Protein AF-M6Y053-F1 (afdb_monomer)

Mean predicted aligned error: 4.13 Å

Secondary structure (DSSP, 8-state):
---PPPP-HHHHHHHHHHPPP-TT-HHHHHHHHHHHHHHT----SHHHHHHHHHHHHTTSSS---B---TTS-HHHHHHHHHHT---HHHHHHHHHHBTT-HHHHHHHHHHH-TTT-PPP-HHHHHHHHSS-GGG-GGGG-HHHHHHHHHHHHHHHTSGGGHHHHHHHHHTTS-SS---HHHHHHHHHHGGG-

Foldseek 3Di:
DDDWDDDDLVNLVVLLLVFDFDPPPVCLVLLVVLLVVLVPDPDQAQVSLVVNLVSLCVPPPDDKDADDDNPDDRVVVLVCLVVLPLDLVNLCVLCVRTNVASLSSLSSSCSSPVLRGAHQDQLLVCLGRVDRLVPDPCSRDSVVRSVVSVVLNVVLPDPSLVVLQVSCVVSVSHPDDGGSRHSSNSSSNRSVD

Structure (mmCIF, N/CA/C/O backbone):
data_AF-M6Y053-F1
#
_entry.id   AF-M6Y053-F1
#
loop_
_atom_site.group_PDB
_atom_site.id
_atom_site.type_symbol
_atom_site.label_atom_id
_atom_site.label_alt_id
_atom_site.label_comp_id
_atom_site.label_asym_id
_atom_site.label_entity_id
_atom_site.label_seq_id
_atom_site.pdbx_PDB_ins_code
_atom_site.Cartn_x
_atom_site.Cartn_y
_atom_site.Cartn_z
_atom_site.occupancy
_atom_site.B_iso_or_equiv
_atom_site.auth_seq_id
_atom_site.auth_comp_id
_atom_site.auth_asym_id
_atom_site.auth_atom_id
_atom_site.pdbx_PDB_model_num
ATOM 1 N N . MET A 1 1 ? 8.703 17.885 4.066 1.00 70.88 1 MET A N 1
ATOM 2 C CA . MET A 1 1 ? 8.151 16.832 4.939 1.00 70.88 1 MET A CA 1
ATOM 3 C C . MET A 1 1 ? 6.998 17.437 5.722 1.00 70.88 1 MET A C 1
ATOM 5 O O . MET A 1 1 ? 7.172 18.522 6.267 1.00 70.88 1 MET A O 1
ATOM 9 N N . GLU A 1 2 ? 5.818 16.823 5.677 1.00 82.19 2 GLU A N 1
ATOM 10 C CA . GLU A 1 2 ? 4.647 17.270 6.451 1.00 82.19 2 GLU A CA 1
ATOM 11 C C . GLU A 1 2 ? 4.819 16.930 7.942 1.00 82.19 2 GLU A C 1
ATOM 13 O O . GLU A 1 2 ? 5.624 16.072 8.302 1.00 82.19 2 GLU A O 1
ATOM 18 N N . ASN A 1 3 ? 4.069 17.609 8.814 1.00 79.62 3 ASN A N 1
ATOM 19 C CA . ASN A 1 3 ? 4.091 17.328 10.249 1.00 79.62 3 ASN A CA 1
ATOM 20 C C . ASN A 1 3 ? 3.061 16.239 10.577 1.00 79.62 3 ASN A C 1
ATOM 22 O O . ASN A 1 3 ? 1.855 16.486 10.512 1.00 79.62 3 ASN A O 1
ATOM 26 N N . PHE A 1 4 ? 3.531 15.030 10.875 1.00 79.06 4 PHE A N 1
ATOM 27 C CA . PHE A 1 4 ? 2.668 13.894 11.180 1.00 79.06 4 PHE A CA 1
ATOM 28 C C . PHE A 1 4 ? 2.058 14.050 12.571 1.00 79.06 4 PHE A C 1
ATOM 30 O O . PHE A 1 4 ? 2.760 14.345 13.539 1.00 79.06 4 PHE A O 1
ATOM 37 N N . LYS A 1 5 ? 0.745 13.817 12.688 1.00 75.69 5 LYS A N 1
ATOM 38 C CA . LYS A 1 5 ? 0.121 13.632 14.004 1.00 75.69 5 LYS A CA 1
ATOM 39 C C . LYS A 1 5 ? 0.848 12.495 14.727 1.00 75.69 5 LYS A C 1
ATOM 41 O O . LYS A 1 5 ? 1.239 11.509 14.110 1.00 75.69 5 LYS A O 1
ATOM 46 N N . GLN A 1 6 ? 1.047 12.636 16.032 1.00 74.31 6 GLN A N 1
ATOM 47 C CA . GLN A 1 6 ? 1.659 11.572 16.814 1.00 74.31 6 GLN A CA 1
ATOM 48 C C . GLN A 1 6 ? 0.672 10.406 16.914 1.00 74.31 6 GLN A C 1
ATOM 50 O O . GLN A 1 6 ? -0.441 10.578 17.412 1.00 74.31 6 GLN A O 1
ATOM 55 N N . PHE A 1 7 ? 1.073 9.233 16.424 1.00 81.19 7 PHE A N 1
ATOM 56 C CA . PHE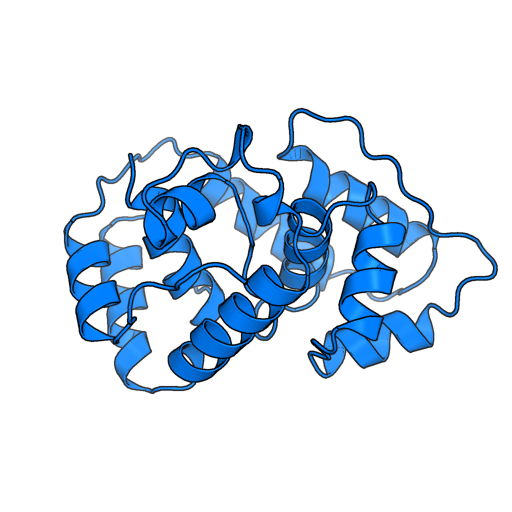 A 1 7 ? 0.252 8.030 16.490 1.00 81.19 7 PHE A CA 1
ATOM 57 C C . PHE A 1 7 ? 0.709 7.135 17.631 1.00 81.19 7 PHE A C 1
ATOM 59 O O . PHE A 1 7 ? 1.883 6.785 17.736 1.00 81.19 7 PHE A O 1
ATOM 66 N N . SER A 1 8 ? -0.242 6.746 18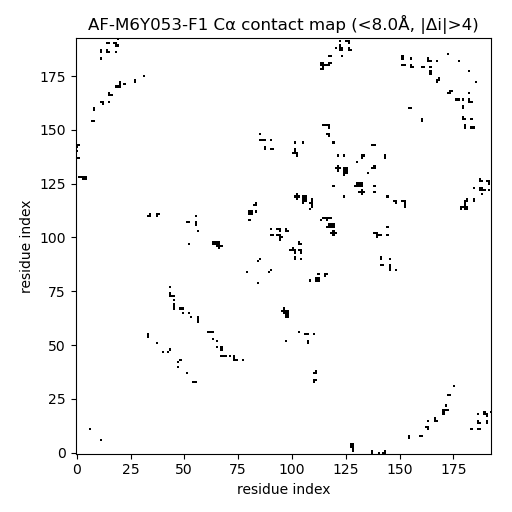.468 1.00 89.38 8 SER A N 1
ATOM 67 C CA . SER A 1 8 ? -0.082 5.690 19.458 1.00 89.38 8 SER A CA 1
ATOM 68 C C . SER A 1 8 ? -1.087 4.579 19.170 1.00 89.38 8 SER A C 1
ATOM 70 O O . SER A 1 8 ? -2.026 4.768 18.393 1.00 89.38 8 SER A O 1
ATOM 72 N N . ILE A 1 9 ? -0.920 3.415 19.789 1.00 91.25 9 ILE A N 1
ATOM 73 C CA . ILE A 1 9 ? -1.885 2.322 19.619 1.00 91.25 9 ILE A CA 1
ATOM 74 C C . ILE A 1 9 ? -3.260 2.756 20.143 1.00 91.25 9 ILE A C 1
ATOM 76 O O . ILE A 1 9 ? -4.270 2.506 19.494 1.00 91.25 9 ILE A O 1
ATOM 80 N N . GLU A 1 10 ? -3.307 3.524 21.233 1.00 92.75 10 GLU A N 1
ATOM 81 C CA . GLU A 1 10 ? -4.540 4.090 21.791 1.00 92.75 10 GLU A CA 1
ATOM 82 C C . GLU A 1 10 ? -5.257 5.009 20.795 1.00 92.75 10 GLU A C 1
ATOM 84 O O . GLU A 1 10 ? -6.486 4.979 20.711 1.00 92.75 10 GLU A O 1
ATOM 89 N N . TYR A 1 11 ? -4.510 5.789 20.002 1.00 92.31 11 TYR A N 1
ATOM 90 C CA . TYR A 1 11 ? -5.088 6.588 18.918 1.00 92.31 11 TYR A CA 1
ATOM 91 C C . TYR A 1 11 ? -5.814 5.699 17.903 1.00 92.31 11 TYR A C 1
ATOM 93 O O . TYR A 1 11 ? -6.970 5.965 17.566 1.00 92.31 11 TYR A O 1
ATOM 101 N N . PHE A 1 12 ? -5.166 4.626 17.440 1.00 94.88 12 PHE A N 1
ATOM 102 C CA . PHE A 1 12 ? -5.765 3.709 16.470 1.00 94.88 12 PHE A CA 1
ATOM 103 C C . PHE A 1 12 ? -6.957 2.952 17.049 1.00 94.88 12 PHE A C 1
ATOM 105 O O . PHE A 1 12 ? -7.975 2.836 16.376 1.00 94.88 12 PHE A O 1
ATOM 112 N N . VAL A 1 13 ? -6.881 2.499 18.301 1.00 94.88 13 VAL A N 1
ATOM 113 C CA . VAL A 1 13 ? -7.999 1.837 18.992 1.00 94.88 13 VAL A CA 1
ATOM 114 C C . VAL A 1 13 ? -9.196 2.774 19.115 1.00 94.88 13 VAL A C 1
ATOM 116 O O . VAL A 1 13 ? -10.317 2.407 18.760 1.00 94.88 13 VAL A O 1
ATOM 119 N N . SER A 1 14 ? -8.964 4.014 19.551 1.00 93.88 14 SER A N 1
ATOM 120 C CA . SER A 1 14 ? -10.013 5.031 19.645 1.00 93.88 14 SER A CA 1
ATOM 121 C C . SER A 1 14 ? -10.659 5.300 18.284 1.00 93.88 14 SER A C 1
ATOM 123 O O . SER A 1 14 ? -11.886 5.312 18.171 1.00 93.88 14 SER A O 1
ATOM 125 N N . LYS A 1 15 ? -9.858 5.461 17.224 1.00 93.38 15 LYS A N 1
ATOM 126 C CA . LYS A 1 15 ? -10.371 5.637 15.859 1.00 93.38 15 LYS A CA 1
ATOM 127 C C . LYS A 1 15 ? -11.148 4.416 15.373 1.00 93.38 15 LYS A C 1
ATOM 129 O O . LYS A 1 15 ? -12.257 4.589 14.881 1.00 93.38 15 LYS A O 1
ATOM 134 N N . ALA A 1 16 ? -10.632 3.206 15.588 1.00 94.44 16 ALA A N 1
ATOM 135 C CA . ALA A 1 16 ? -11.275 1.954 15.198 1.00 94.44 16 ALA A CA 1
ATOM 136 C C . ALA A 1 16 ? -12.677 1.813 15.809 1.00 94.44 16 ALA A C 1
ATOM 138 O O . ALA A 1 16 ? -13.621 1.454 15.106 1.00 94.44 16 ALA A O 1
ATOM 139 N N . HIS A 1 17 ? -12.854 2.155 17.090 1.00 94.19 17 HIS A N 1
ATOM 140 C CA . HIS A 1 17 ? -14.168 2.126 17.744 1.00 94.19 17 HIS A CA 1
ATOM 141 C C . HIS A 1 17 ? -15.179 3.106 17.134 1.00 94.19 17 HIS A C 1
ATOM 143 O O . HIS A 1 17 ? -16.371 2.790 17.084 1.00 94.19 17 HIS A O 1
ATOM 149 N N . ASN A 1 18 ? -14.710 4.246 16.629 1.00 93.62 18 ASN A N 1
ATOM 150 C CA . ASN A 1 18 ? -15.550 5.285 16.036 1.00 93.62 18 ASN A CA 1
ATOM 151 C C . ASN A 1 18 ? -15.893 5.044 14.557 1.00 93.62 18 ASN A C 1
ATOM 153 O O . ASN A 1 18 ? -16.686 5.796 14.005 1.00 93.62 18 ASN A O 1
ATOM 157 N N . LEU A 1 19 ? -15.342 4.009 13.913 1.00 92.38 19 LEU A N 1
ATOM 158 C CA . LEU A 1 19 ? -15.633 3.720 12.506 1.00 92.38 19 LEU A CA 1
ATOM 159 C C . LEU A 1 19 ? -17.105 3.333 12.280 1.00 92.38 19 LEU A C 1
ATOM 161 O O . LEU A 1 19 ? -17.678 2.550 13.052 1.00 92.38 19 LEU A O 1
ATOM 165 N N . HIS A 1 20 ? -17.686 3.827 11.186 1.00 85.94 20 HIS A N 1
ATOM 166 C CA . HIS A 1 20 ? -19.047 3.523 10.747 1.00 85.94 20 HIS A CA 1
ATOM 167 C C . HIS A 1 20 ? -19.058 2.414 9.698 1.00 85.94 20 HIS A C 1
ATOM 169 O O . HIS A 1 20 ? -18.571 2.575 8.590 1.00 85.94 20 HIS A O 1
ATOM 175 N N . THR A 1 21 ? -19.667 1.280 10.027 1.00 77.19 21 THR A N 1
ATOM 176 C CA . THR A 1 21 ? -19.663 0.108 9.150 1.00 77.19 21 THR A CA 1
ATOM 177 C C . THR A 1 21 ? -20.553 0.309 7.929 1.00 77.19 21 THR A C 1
ATOM 179 O O . THR A 1 21 ? -21.755 0.524 8.096 1.00 77.19 21 THR A O 1
ATOM 1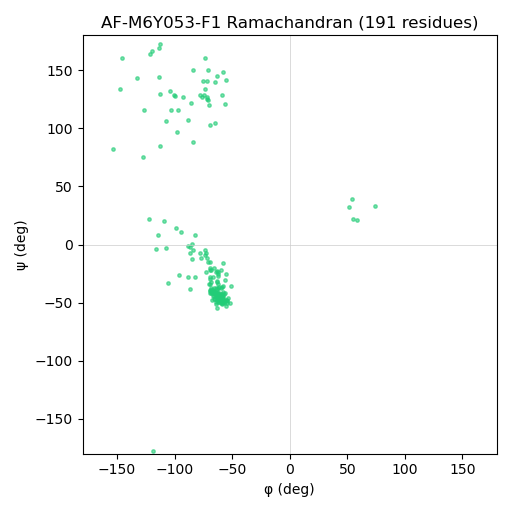82 N N . ASN A 1 22 ? -20.002 0.132 6.728 1.00 77.56 22 ASN A N 1
ATOM 183 C CA . ASN A 1 22 ? -20.770 0.037 5.490 1.00 77.56 22 ASN A CA 1
ATOM 184 C C . ASN A 1 22 ? -20.773 -1.421 4.979 1.00 77.56 22 ASN A C 1
ATOM 186 O O . ASN A 1 22 ? -19.751 -1.895 4.484 1.00 77.56 22 ASN A O 1
ATOM 190 N N . PRO A 1 23 ? -21.890 -2.165 5.103 1.00 66.38 23 PRO A N 1
ATOM 191 C CA . PRO A 1 23 ? -21.961 -3.567 4.681 1.00 66.38 23 PRO A CA 1
ATOM 192 C C . PRO A 1 23 ? -21.730 -3.797 3.182 1.00 66.38 23 PRO A C 1
ATOM 194 O O . PRO A 1 23 ? -21.335 -4.902 2.806 1.00 66.38 23 PRO A O 1
ATOM 197 N N . ASP A 1 24 ? -21.969 -2.776 2.355 1.00 70.56 24 ASP A N 1
ATOM 198 C CA . ASP A 1 24 ? -21.898 -2.843 0.892 1.00 70.56 24 ASP A CA 1
ATOM 199 C C . ASP A 1 24 ? -20.567 -2.308 0.341 1.00 70.56 24 ASP A C 1
ATOM 201 O O . ASP A 1 24 ? -20.436 -2.051 -0.858 1.00 70.56 24 ASP A O 1
ATOM 205 N N . ASP A 1 25 ? -19.565 -2.132 1.206 1.00 79.69 25 ASP A N 1
ATOM 206 C CA . ASP A 1 25 ? -18.261 -1.638 0.792 1.00 79.69 25 ASP A CA 1
ATOM 207 C C . ASP A 1 25 ? -17.505 -2.668 -0.060 1.00 79.69 25 ASP A C 1
ATOM 209 O O . ASP A 1 25 ? -16.922 -3.651 0.419 1.00 79.69 25 ASP A O 1
ATOM 213 N N . GLN A 1 26 ? -17.509 -2.417 -1.368 1.00 79.12 26 GLN A N 1
ATOM 214 C CA . GLN A 1 26 ? -16.849 -3.272 -2.341 1.00 79.12 26 GLN A CA 1
ATOM 215 C C . GLN A 1 26 ? -15.324 -3.262 -2.195 1.00 79.12 26 GLN A C 1
ATOM 217 O O . GLN A 1 26 ? -14.715 -4.296 -2.486 1.00 79.12 26 GLN A O 1
ATOM 222 N N . TYR A 1 27 ? -14.701 -2.184 -1.692 1.00 80.25 27 TYR A N 1
ATOM 223 C CA . TYR A 1 27 ? -13.240 -2.119 -1.528 1.00 80.25 27 TYR A CA 1
ATOM 224 C C . TYR A 1 27 ? -12.736 -3.243 -0.631 1.00 80.25 27 TYR A C 1
ATOM 226 O O . TYR A 1 27 ? -11.729 -3.884 -0.929 1.00 80.25 27 TYR A O 1
ATOM 234 N N . ILE A 1 28 ? -13.478 -3.529 0.436 1.00 80.62 28 ILE A N 1
ATOM 235 C CA . ILE A 1 28 ? -13.133 -4.560 1.415 1.00 80.62 28 ILE A CA 1
ATOM 236 C C . ILE A 1 28 ? -13.197 -5.951 0.790 1.00 80.62 28 ILE A C 1
ATOM 238 O O . ILE A 1 28 ? -12.308 -6.776 1.000 1.00 80.62 28 ILE A O 1
ATOM 242 N N . SER A 1 29 ? -14.245 -6.222 0.008 1.00 80.12 29 SER A N 1
ATOM 243 C CA . SER A 1 29 ? -14.405 -7.522 -0.648 1.00 80.12 29 SER A CA 1
ATOM 244 C C . SER A 1 29 ? -13.348 -7.760 -1.728 1.00 80.12 29 SER A C 1
ATOM 246 O O . SER A 1 29 ? -12.672 -8.786 -1.705 1.00 80.12 29 SER A O 1
ATOM 248 N N . VAL A 1 30 ? -13.132 -6.776 -2.604 1.00 87.94 30 VAL A N 1
ATOM 249 C CA . VAL A 1 30 ? -12.213 -6.883 -3.743 1.00 87.94 30 VAL A CA 1
ATOM 250 C C . VAL A 1 30 ? -10.753 -6.928 -3.282 1.00 87.94 30 VAL A C 1
ATOM 252 O O . VAL A 1 30 ? -9.934 -7.580 -3.928 1.00 87.94 30 VAL A O 1
ATOM 255 N N . TYR A 1 31 ? -10.413 -6.292 -2.152 1.00 91.12 31 TYR A N 1
ATOM 256 C CA . TYR A 1 31 ? -9.061 -6.331 -1.580 1.00 91.12 31 TYR A CA 1
ATOM 257 C C . TYR A 1 31 ? -8.546 -7.760 -1.415 1.00 91.12 31 TYR A C 1
ATOM 259 O O . TYR A 1 31 ? -7.441 -8.081 -1.853 1.00 91.12 31 TYR A O 1
ATOM 267 N N . HIS A 1 32 ? -9.351 -8.622 -0.795 1.00 89.06 32 HIS A N 1
ATOM 268 C CA . HIS A 1 32 ? -8.939 -9.989 -0.507 1.00 89.06 32 HIS A CA 1
ATOM 269 C C . HIS A 1 32 ? -8.778 -10.823 -1.773 1.00 89.06 32 HIS A C 1
ATOM 271 O O . HIS A 1 32 ? -7.809 -11.573 -1.864 1.00 89.06 32 HIS A O 1
ATOM 277 N N . ASP A 1 33 ? -9.684 -10.670 -2.738 1.00 90.94 33 ASP A N 1
ATOM 278 C CA . ASP A 1 33 ? -9.635 -11.419 -3.994 1.00 90.94 33 ASP A CA 1
ATOM 279 C C . ASP A 1 33 ? -8.394 -11.040 -4.814 1.00 90.94 33 ASP A C 1
ATOM 281 O O . ASP A 1 33 ? -7.696 -11.913 -5.330 1.00 90.94 33 ASP A O 1
ATOM 285 N N . ILE A 1 34 ? -8.060 -9.744 -4.874 1.00 93.44 34 ILE A N 1
ATOM 286 C CA . ILE A 1 34 ? -6.842 -9.264 -5.540 1.00 93.44 34 ILE A CA 1
ATOM 287 C C . ILE A 1 34 ? -5.592 -9.772 -4.824 1.00 93.44 34 ILE A C 1
ATOM 289 O O . ILE A 1 34 ? -4.672 -10.263 -5.478 1.00 93.44 34 ILE A O 1
ATOM 293 N N . LEU A 1 35 ? -5.543 -9.663 -3.494 1.00 94.00 35 LEU A N 1
ATOM 294 C CA . LEU A 1 35 ? -4.380 -10.087 -2.718 1.00 94.00 35 LEU A CA 1
ATOM 295 C C . LEU A 1 35 ? -4.118 -11.589 -2.872 1.00 94.00 35 LEU A C 1
ATOM 297 O O . LEU A 1 35 ? -2.986 -11.996 -3.121 1.00 94.00 35 LEU A O 1
ATOM 301 N N . GLU A 1 36 ? -5.168 -12.403 -2.757 1.00 93.19 36 GLU A N 1
ATOM 302 C CA . GLU A 1 36 ? -5.096 -13.854 -2.926 1.00 93.19 36 GLU A CA 1
ATOM 303 C C . GLU A 1 36 ? -4.652 -14.225 -4.344 1.00 93.19 36 GLU A C 1
ATOM 305 O O . GLU A 1 36 ? -3.744 -15.038 -4.509 1.00 93.19 36 GLU A O 1
ATOM 310 N N . PHE A 1 37 ? -5.223 -13.583 -5.368 1.00 95.38 37 PHE A N 1
ATOM 311 C CA . PHE A 1 37 ? -4.817 -13.796 -6.755 1.00 95.38 37 PHE A CA 1
ATOM 312 C C . PHE A 1 37 ? -3.333 -13.482 -6.975 1.00 95.38 37 PHE A C 1
ATOM 314 O O . PHE A 1 37 ? -2.617 -14.307 -7.535 1.00 95.38 37 PHE A O 1
ATOM 321 N N . ILE A 1 38 ? -2.860 -12.321 -6.511 1.00 96.19 38 ILE A N 1
ATOM 322 C CA . ILE A 1 38 ? -1.468 -11.886 -6.689 1.00 96.19 38 ILE A CA 1
ATOM 323 C C . ILE A 1 38 ? -0.496 -12.829 -5.975 1.00 96.19 38 ILE A C 1
ATOM 325 O O . ILE A 1 38 ? 0.528 -13.196 -6.545 1.00 96.19 38 ILE A O 1
ATOM 329 N N . HIS A 1 39 ? -0.816 -13.251 -4.751 1.00 95.38 39 HIS A N 1
ATOM 330 C CA . HIS A 1 39 ? 0.043 -14.141 -3.967 1.00 95.38 39 HIS A CA 1
ATOM 331 C C . HIS A 1 39 ? 0.124 -15.574 -4.522 1.00 95.38 39 HIS A C 1
ATOM 333 O O . HIS A 1 39 ? 1.032 -16.310 -4.145 1.00 95.38 39 HIS A O 1
ATOM 339 N N . ASN A 1 40 ? -0.784 -15.961 -5.422 1.00 96.44 40 ASN A N 1
ATOM 340 C CA . ASN A 1 40 ? -0.741 -17.245 -6.126 1.00 96.44 40 ASN A CA 1
ATOM 341 C C . ASN A 1 40 ? 0.112 -17.208 -7.409 1.00 96.44 40 ASN A C 1
ATOM 343 O O . ASN A 1 40 ? 0.240 -18.230 -8.082 1.00 96.44 40 ASN A O 1
ATOM 347 N N . ILE A 1 41 ? 0.681 -16.056 -7.779 1.00 95.75 41 ILE A N 1
ATOM 348 C CA . ILE A 1 41 ? 1.542 -15.939 -8.960 1.00 95.75 41 ILE A CA 1
ATOM 349 C C . ILE A 1 41 ? 2.986 -16.306 -8.588 1.00 95.75 41 ILE A C 1
ATOM 351 O O . ILE A 1 41 ? 3.592 -15.681 -7.721 1.00 95.75 41 ILE A O 1
ATOM 355 N N . GLU A 1 42 ? 3.555 -17.306 -9.266 1.00 92.75 42 GLU A N 1
ATOM 356 C CA . GLU A 1 42 ? 4.923 -17.785 -9.002 1.00 92.75 42 GLU A CA 1
ATOM 357 C C . GLU A 1 42 ? 6.002 -17.001 -9.771 1.00 92.75 42 GLU A C 1
ATOM 359 O O . GLU A 1 42 ? 7.096 -16.741 -9.255 1.00 92.75 42 GLU A O 1
ATOM 364 N N . GLU A 1 43 ? 5.702 -16.623 -11.016 1.00 94.88 43 GLU A N 1
ATOM 365 C CA . GLU A 1 43 ? 6.616 -15.883 -11.885 1.00 94.88 43 GLU A CA 1
ATOM 366 C C . GLU A 1 43 ? 6.699 -14.412 -11.457 1.00 94.88 43 GLU A C 1
ATOM 368 O O . GLU A 1 43 ? 5.703 -13.796 -11.098 1.00 94.88 43 GLU A O 1
ATOM 373 N N . PHE A 1 44 ? 7.891 -13.817 -11.508 1.00 95.81 44 PHE A N 1
ATOM 374 C CA . PHE A 1 44 ? 8.065 -12.381 -11.278 1.00 95.81 44 PHE A CA 1
ATOM 375 C C . PHE A 1 44 ? 8.849 -11.792 -12.444 1.00 95.81 44 PHE A C 1
ATOM 377 O O . PHE A 1 44 ? 10.051 -11.559 -12.366 1.00 95.81 44 PHE A O 1
ATOM 384 N N . ASP A 1 45 ? 8.156 -11.634 -13.563 1.00 96.81 45 ASP A N 1
ATOM 385 C CA . ASP A 1 45 ? 8.681 -11.104 -14.813 1.00 96.81 45 ASP A CA 1
ATOM 386 C C . ASP A 1 45 ? 7.939 -9.818 -15.207 1.00 96.81 45 ASP A C 1
ATOM 388 O O . ASP A 1 45 ? 7.024 -9.351 -14.517 1.00 96.81 45 ASP A O 1
ATOM 392 N N . ARG A 1 46 ? 8.295 -9.247 -16.362 1.00 97.00 46 ARG A N 1
ATOM 393 C CA . ARG A 1 46 ? 7.616 -8.056 -16.875 1.00 97.00 46 ARG A CA 1
ATOM 394 C C . ARG A 1 46 ? 6.114 -8.243 -16.996 1.00 97.00 46 ARG A C 1
ATOM 396 O O . ARG A 1 46 ? 5.358 -7.363 -16.585 1.00 97.00 46 ARG A O 1
ATOM 403 N N . LYS A 1 47 ? 5.678 -9.335 -17.628 1.00 97.00 47 LYS A N 1
ATOM 404 C CA . LYS A 1 47 ? 4.259 -9.568 -17.913 1.00 97.00 47 LYS A CA 1
ATOM 405 C C . LYS A 1 47 ? 3.470 -9.583 -16.610 1.00 97.00 47 LYS A C 1
ATOM 407 O O . LYS A 1 47 ? 2.435 -8.921 -16.518 1.00 97.00 47 LYS A O 1
ATOM 412 N N . THR A 1 48 ? 3.988 -10.281 -15.611 1.00 96.56 48 THR A N 1
ATOM 413 C CA . THR A 1 48 ? 3.388 -10.385 -14.287 1.00 96.56 48 THR A CA 1
ATOM 414 C C . THR A 1 48 ? 3.336 -9.033 -13.599 1.00 96.56 48 THR A C 1
ATOM 416 O O . THR A 1 48 ? 2.253 -8.573 -13.244 1.00 96.56 48 THR A O 1
ATOM 419 N N . VAL A 1 49 ? 4.472 -8.345 -13.481 1.00 97.19 49 VAL A N 1
ATOM 420 C CA . VAL A 1 49 ? 4.560 -7.047 -12.799 1.00 97.19 49 VAL A CA 1
ATOM 421 C C . VAL A 1 49 ? 3.634 -6.010 -13.434 1.00 97.19 49 VAL A C 1
ATOM 423 O O . VAL A 1 49 ? 2.909 -5.307 -12.728 1.00 97.19 49 VAL A O 1
ATOM 426 N N . VAL A 1 50 ? 3.602 -5.937 -14.767 1.00 96.50 50 VAL A N 1
ATOM 427 C CA . VAL A 1 50 ? 2.706 -5.028 -15.492 1.00 96.50 50 VAL A CA 1
ATOM 428 C C . VAL A 1 50 ? 1.245 -5.395 -15.239 1.00 96.50 50 VAL A C 1
ATOM 430 O O . VAL A 1 50 ? 0.437 -4.498 -15.006 1.00 96.50 50 VAL A O 1
ATOM 433 N N . THR A 1 51 ? 0.895 -6.682 -15.256 1.00 96.19 51 THR A N 1
ATOM 434 C CA . THR A 1 51 ? -0.480 -7.144 -15.003 1.00 96.19 51 THR A CA 1
ATOM 435 C C . THR A 1 51 ? -0.925 -6.795 -13.585 1.00 96.19 51 THR A C 1
ATOM 437 O O . THR A 1 51 ? -1.981 -6.190 -13.410 1.00 96.19 51 THR A O 1
ATOM 440 N N . ILE A 1 52 ? -0.090 -7.084 -12.584 1.00 96.12 52 ILE A N 1
ATOM 441 C CA . ILE A 1 52 ? -0.337 -6.738 -11.180 1.00 96.12 52 ILE A CA 1
ATOM 442 C C . ILE A 1 52 ? -0.550 -5.232 -11.031 1.00 96.12 52 ILE A C 1
ATOM 444 O O . ILE A 1 52 ? -1.533 -4.810 -10.425 1.00 96.12 52 ILE A O 1
ATOM 448 N N . ALA A 1 53 ? 0.322 -4.415 -11.628 1.00 95.81 53 ALA A N 1
ATOM 449 C CA . ALA A 1 53 ? 0.192 -2.966 -11.567 1.00 95.81 53 ALA A CA 1
ATOM 450 C C . ALA A 1 53 ? -1.170 -2.489 -12.098 1.00 95.81 53 ALA A C 1
ATOM 452 O O . ALA A 1 53 ? -1.791 -1.644 -11.460 1.00 95.81 53 ALA A O 1
ATOM 453 N N . HIS A 1 54 ? -1.666 -3.059 -13.204 1.00 94.94 54 HIS A N 1
ATOM 454 C CA . HIS A 1 54 ? -2.983 -2.720 -13.759 1.00 94.94 54 HIS A CA 1
ATOM 455 C C . HIS A 1 54 ? -4.145 -3.201 -12.885 1.00 94.94 54 HIS A C 1
ATOM 457 O O . HIS A 1 54 ? -5.108 -2.455 -12.723 1.00 94.94 54 HIS A O 1
ATOM 463 N N . ILE A 1 55 ? -4.059 -4.402 -12.302 1.00 94.06 55 ILE A N 1
ATOM 464 C CA . ILE A 1 55 ? -5.079 -4.916 -11.372 1.00 94.06 55 ILE A CA 1
ATOM 465 C C . ILE A 1 55 ? -5.212 -3.971 -10.176 1.00 94.06 55 ILE A C 1
ATOM 467 O O . ILE A 1 55 ? -6.308 -3.507 -9.870 1.00 94.06 55 ILE A O 1
ATOM 471 N N . VAL A 1 56 ? -4.087 -3.628 -9.545 1.00 91.38 56 VAL A N 1
ATOM 472 C CA . VAL A 1 56 ? -4.050 -2.730 -8.383 1.00 91.38 56 VAL A CA 1
ATOM 473 C C . VAL A 1 56 ? -4.547 -1.326 -8.739 1.00 91.38 56 VAL A C 1
ATOM 475 O O . VAL A 1 56 ? -5.256 -0.697 -7.954 1.00 91.38 56 VAL A O 1
ATOM 478 N N . TYR A 1 57 ? -4.217 -0.831 -9.935 1.00 89.25 57 TYR A N 1
ATOM 479 C CA . TYR A 1 57 ? -4.712 0.462 -10.412 1.00 89.25 57 TYR A CA 1
ATOM 480 C C . TYR A 1 57 ? -6.194 0.468 -10.779 1.00 89.25 57 TYR A C 1
ATOM 482 O O . TYR A 1 57 ? -6.748 1.553 -10.933 1.00 89.25 57 TYR A O 1
ATOM 490 N N . GLY A 1 58 ? -6.854 -0.690 -10.880 1.00 84.94 58 GLY A N 1
ATOM 491 C CA . GLY A 1 58 ? -8.291 -0.775 -11.153 1.00 84.94 58 GLY A CA 1
ATOM 492 C C . GLY A 1 58 ? -9.155 -0.036 -10.124 1.00 84.94 58 GLY A C 1
ATOM 493 O O . GLY A 1 58 ? -10.314 0.260 -10.392 1.00 84.94 58 GLY A O 1
ATOM 494 N N . TRP A 1 59 ? -8.585 0.299 -8.965 1.00 74.75 59 TRP A N 1
ATOM 495 C CA . TRP A 1 59 ? -9.218 1.079 -7.901 1.00 74.75 59 TRP A CA 1
ATOM 496 C C . TRP A 1 59 ? -9.046 2.594 -8.044 1.00 74.75 59 TRP A C 1
ATOM 498 O O . TRP A 1 59 ? -9.514 3.352 -7.197 1.00 74.75 59 TRP A O 1
ATOM 508 N N . MET A 1 60 ? -8.335 3.058 -9.071 1.00 79.31 60 MET A N 1
ATOM 509 C CA . MET A 1 60 ? -8.031 4.469 -9.284 1.00 79.31 60 MET A CA 1
ATOM 510 C C . MET A 1 60 ? -8.737 4.988 -10.547 1.00 79.31 60 MET A C 1
ATOM 512 O O . MET A 1 60 ? -8.802 4.283 -11.550 1.00 79.31 60 MET A O 1
ATOM 516 N N . PRO A 1 61 ? -9.214 6.247 -10.557 1.00 74.12 61 PRO A N 1
ATOM 517 C CA . PRO A 1 61 ? -9.900 6.826 -11.717 1.00 74.12 61 PRO A CA 1
ATOM 518 C C . PRO A 1 61 ? -8.954 7.173 -12.884 1.00 74.12 61 PRO A C 1
ATOM 520 O O . PRO A 1 61 ? -9.407 7.615 -13.938 1.00 74.12 61 PRO A O 1
ATOM 523 N N . THR A 1 62 ? -7.641 7.016 -12.701 1.00 82.12 62 THR A N 1
ATOM 524 C CA . THR A 1 62 ? -6.613 7.446 -13.655 1.00 82.12 62 THR A CA 1
ATOM 525 C C . THR A 1 62 ? -6.051 6.253 -14.414 1.00 82.12 62 THR A C 1
ATOM 527 O O . THR A 1 62 ? -5.629 5.275 -13.799 1.00 82.12 62 THR A O 1
ATOM 530 N N . ILE A 1 63 ? -5.961 6.364 -15.743 1.00 87.19 63 ILE A N 1
ATOM 531 C CA . ILE A 1 63 ? -5.285 5.366 -16.581 1.00 87.19 63 ILE A CA 1
ATOM 532 C C . ILE A 1 63 ? -3.827 5.231 -16.129 1.00 87.19 63 ILE A C 1
ATOM 534 O O . ILE A 1 63 ? -3.099 6.218 -16.006 1.00 87.19 63 ILE A O 1
ATOM 538 N N . LEU A 1 64 ? -3.399 3.996 -15.882 1.00 90.88 64 LEU A N 1
ATOM 539 C CA . LEU A 1 64 ? -2.036 3.705 -15.466 1.00 90.88 64 LEU A CA 1
ATOM 540 C C . LEU A 1 64 ? -1.050 3.912 -16.626 1.00 90.88 64 LEU A C 1
ATOM 542 O O . LEU A 1 64 ? -1.129 3.238 -17.651 1.00 90.88 64 LEU A O 1
ATOM 546 N N . HIS A 1 65 ? -0.041 4.757 -16.410 1.00 92.00 65 HIS A N 1
ATOM 547 C CA . HIS A 1 65 ? 1.165 4.791 -17.235 1.00 92.00 65 HIS A CA 1
ATOM 548 C C . HIS A 1 65 ? 2.287 3.999 -16.559 1.00 92.00 65 HIS A C 1
ATOM 550 O O . HIS A 1 65 ? 2.987 4.495 -15.674 1.00 92.00 65 HIS A O 1
ATOM 556 N N . CYS A 1 66 ? 2.434 2.744 -16.978 1.00 91.62 66 CYS A N 1
ATOM 557 C CA . CYS A 1 66 ? 3.419 1.811 -16.449 1.00 91.62 66 CYS A CA 1
ATOM 558 C C . CYS A 1 66 ? 4.710 1.843 -17.280 1.00 91.62 66 CYS A C 1
ATOM 560 O O . CYS A 1 66 ? 4.658 1.677 -18.499 1.00 91.62 66 CYS A O 1
ATOM 562 N N . LYS A 1 67 ? 5.867 2.042 -16.635 1.00 95.00 67 LYS A N 1
ATOM 563 C CA . LYS A 1 67 ? 7.172 2.160 -17.316 1.00 95.00 67 LYS A CA 1
ATOM 564 C C . LYS A 1 67 ? 8.099 0.958 -17.107 1.00 95.00 67 LYS A C 1
ATOM 566 O O . LYS A 1 67 ? 9.307 1.113 -17.267 1.00 95.00 67 LYS A O 1
ATOM 571 N N . PHE A 1 68 ? 7.571 -0.208 -16.735 1.00 94.31 68 PHE A N 1
ATOM 572 C CA . PHE A 1 68 ? 8.366 -1.439 -16.671 1.00 94.31 68 PHE A CA 1
ATOM 573 C C . PHE A 1 68 ? 8.712 -1.950 -18.082 1.00 94.31 68 PHE A C 1
ATOM 575 O O . PHE A 1 68 ? 7.828 -2.136 -18.933 1.00 94.31 68 PHE A O 1
ATOM 582 N N . SER A 1 69 ? 9.998 -2.182 -18.342 1.00 94.38 69 SER A N 1
ATOM 583 C CA . SER A 1 69 ? 10.532 -2.600 -19.647 1.00 94.38 69 SER A CA 1
ATOM 584 C C . SER A 1 69 ? 11.105 -4.020 -19.609 1.00 94.38 69 SER A C 1
ATOM 586 O O . SER A 1 69 ? 11.196 -4.629 -18.549 1.00 94.38 69 SER A O 1
ATOM 588 N N . ASN A 1 70 ? 11.428 -4.624 -20.755 1.00 93.12 70 ASN A N 1
ATOM 589 C CA . ASN A 1 70 ? 11.968 -5.997 -20.760 1.00 93.12 70 ASN A CA 1
ATOM 590 C C . ASN A 1 70 ? 13.386 -6.063 -20.170 1.00 93.12 70 ASN A C 1
ATOM 592 O O . ASN A 1 70 ? 13.825 -7.118 -19.731 1.00 93.12 70 ASN A O 1
ATOM 596 N N . GLU A 1 71 ? 14.085 -4.932 -20.177 1.00 94.56 71 GLU A N 1
ATOM 597 C CA . GLU A 1 71 ? 15.473 -4.761 -19.750 1.00 94.56 71 GLU A CA 1
ATOM 598 C C . GLU A 1 71 ? 15.600 -4.487 -18.242 1.00 94.56 71 GLU A C 1
ATOM 600 O O . GLU A 1 71 ? 16.707 -4.433 -17.709 1.00 94.56 71 GLU A O 1
ATOM 605 N N . ASP A 1 72 ? 14.474 -4.292 -17.553 1.00 95.88 72 ASP A N 1
ATOM 606 C CA . ASP A 1 72 ? 14.423 -4.109 -16.108 1.00 95.88 72 ASP A CA 1
ATOM 607 C C . ASP A 1 72 ? 14.929 -5.355 -15.358 1.00 95.88 72 ASP A C 1
ATOM 609 O O . ASP A 1 72 ? 14.682 -6.499 -15.744 1.00 95.88 72 ASP A O 1
ATOM 613 N N . ASN A 1 73 ? 15.596 -5.139 -14.221 1.00 96.50 73 ASN A N 1
ATOM 614 C CA . ASN A 1 73 ? 16.049 -6.228 -13.360 1.00 96.50 73 ASN A CA 1
ATOM 615 C C . ASN A 1 73 ? 14.920 -6.679 -12.414 1.00 96.50 73 ASN A C 1
ATOM 617 O O . ASN A 1 73 ? 14.788 -6.185 -11.294 1.00 96.50 73 ASN A O 1
ATOM 621 N N . TYR A 1 74 ? 14.093 -7.619 -12.874 1.00 97.38 74 TYR A N 1
ATOM 622 C CA . TYR A 1 74 ? 12.950 -8.143 -12.114 1.00 97.38 74 TYR A CA 1
ATOM 623 C C . TYR A 1 74 ? 13.328 -8.841 -10.810 1.00 97.38 74 TYR A C 1
ATOM 625 O O . TYR A 1 74 ? 12.618 -8.688 -9.816 1.00 97.38 74 TYR A O 1
ATOM 633 N N . GLU A 1 75 ? 14.476 -9.515 -10.776 1.00 97.56 75 GLU A N 1
ATOM 634 C CA . GLU A 1 75 ? 14.977 -10.146 -9.555 1.00 97.56 75 GLU A CA 1
ATOM 635 C C . GLU A 1 75 ? 15.343 -9.096 -8.499 1.00 97.56 75 GLU A C 1
ATOM 637 O O . GLU A 1 75 ? 15.009 -9.244 -7.324 1.00 97.56 75 GLU A O 1
ATOM 642 N N . TYR A 1 76 ? 15.939 -7.974 -8.920 1.00 97.94 76 TYR A N 1
ATOM 643 C CA . TYR A 1 76 ? 16.200 -6.847 -8.024 1.00 97.94 76 TYR A CA 1
ATOM 644 C C . TYR A 1 76 ? 14.904 -6.311 -7.405 1.00 97.94 76 TYR A C 1
ATOM 646 O O . TYR A 1 76 ? 14.848 -6.131 -6.189 1.00 97.94 76 TYR A O 1
ATOM 654 N N . TYR A 1 77 ? 13.848 -6.084 -8.195 1.00 98.12 77 TYR A N 1
ATOM 655 C CA . TYR A 1 77 ? 12.562 -5.643 -7.642 1.00 98.12 77 TYR A CA 1
ATOM 656 C C . TYR A 1 77 ? 11.987 -6.678 -6.671 1.00 98.12 77 TYR A C 1
ATOM 658 O O . TYR A 1 77 ? 11.611 -6.316 -5.557 1.00 98.12 77 TYR A O 1
ATOM 666 N N . LYS A 1 78 ? 11.963 -7.957 -7.061 1.00 97.94 78 LYS A N 1
ATOM 667 C CA . LYS A 1 78 ? 11.425 -9.052 -6.247 1.00 97.94 78 LYS A CA 1
ATOM 668 C C . LYS A 1 78 ? 12.086 -9.115 -4.874 1.00 97.94 78 LYS A C 1
ATOM 670 O O . LYS A 1 78 ? 11.392 -9.081 -3.858 1.00 97.94 78 LYS A O 1
ATOM 675 N N . GLU A 1 79 ? 13.415 -9.158 -4.833 1.00 98.25 79 GLU A N 1
ATOM 676 C CA . GLU A 1 79 ? 14.152 -9.298 -3.577 1.00 98.25 79 GLU A CA 1
ATOM 677 C C . GLU A 1 79 ? 14.029 -8.046 -2.700 1.00 98.25 79 GLU A C 1
ATOM 679 O O . GLU A 1 79 ? 13.795 -8.174 -1.499 1.00 98.25 79 GLU A O 1
ATOM 684 N N . ASN A 1 80 ? 14.060 -6.838 -3.279 1.00 98.62 80 ASN A N 1
ATOM 685 C CA . ASN A 1 80 ? 13.847 -5.603 -2.514 1.00 98.62 80 ASN A CA 1
ATOM 686 C C . ASN A 1 80 ? 12.442 -5.529 -1.898 1.00 98.62 80 ASN A C 1
ATOM 688 O O . ASN A 1 80 ? 12.302 -5.153 -0.734 1.00 98.62 80 ASN A O 1
ATOM 692 N N . ILE A 1 81 ? 11.406 -5.927 -2.639 1.00 98.44 81 ILE A N 1
ATOM 693 C CA . ILE A 1 81 ? 10.020 -5.946 -2.143 1.00 98.44 81 ILE A CA 1
ATOM 694 C C . ILE A 1 81 ? 9.853 -6.999 -1.050 1.00 98.44 81 ILE A C 1
ATOM 696 O O . ILE A 1 81 ? 9.223 -6.749 -0.020 1.00 98.44 81 ILE A O 1
ATOM 700 N N . LYS A 1 82 ? 10.450 -8.176 -1.235 1.00 97.50 82 LYS A N 1
ATOM 701 C CA . LYS A 1 82 ? 10.399 -9.282 -0.275 1.00 97.50 82 LYS A CA 1
ATOM 702 C C . LYS A 1 82 ? 11.009 -8.909 1.074 1.00 97.50 82 LYS A C 1
ATOM 704 O O . LYS A 1 82 ? 10.394 -9.182 2.103 1.00 97.50 82 LYS A O 1
ATOM 709 N N . VAL A 1 83 ? 12.171 -8.250 1.084 1.00 97.94 83 VAL A N 1
ATOM 710 C CA . VAL A 1 83 ? 12.804 -7.770 2.330 1.00 97.94 83 VAL A CA 1
ATOM 711 C C . VAL A 1 83 ? 12.160 -6.495 2.879 1.00 97.94 83 VAL A C 1
ATOM 713 O O . VAL A 1 83 ? 12.490 -6.063 3.980 1.00 97.94 83 VAL A O 1
ATOM 716 N N . GLY A 1 84 ? 11.231 -5.890 2.135 1.00 98.12 84 GLY A N 1
ATOM 717 C CA . GLY A 1 84 ? 10.544 -4.674 2.542 1.00 98.12 84 GLY A CA 1
ATOM 718 C C . GLY A 1 84 ? 11.415 -3.422 2.458 1.00 98.12 84 GLY A C 1
ATOM 719 O O . GLY A 1 84 ? 11.243 -2.529 3.290 1.00 98.12 84 GLY A O 1
ATOM 720 N N . ASN A 1 85 ? 12.337 -3.339 1.491 1.00 98.44 85 ASN A N 1
ATOM 721 C CA . ASN A 1 85 ? 13.149 -2.143 1.272 1.00 98.44 85 ASN A CA 1
ATOM 722 C C . ASN A 1 85 ? 12.243 -0.920 1.059 1.00 98.44 85 ASN A C 1
ATOM 724 O O . ASN A 1 85 ? 11.412 -0.898 0.150 1.00 98.44 85 ASN A O 1
ATOM 728 N N . ASP A 1 86 ? 12.392 0.088 1.906 1.00 97.19 86 ASP A N 1
ATOM 729 C CA . ASP A 1 86 ? 11.676 1.357 1.845 1.00 97.19 86 ASP A CA 1
ATOM 730 C C . ASP A 1 86 ? 12.630 2.553 1.737 1.00 97.19 86 ASP A C 1
ATOM 732 O O . ASP A 1 86 ? 12.240 3.675 2.055 1.00 97.19 86 ASP A O 1
ATOM 736 N N . SER A 1 87 ? 13.864 2.342 1.263 1.00 98.19 87 SER A N 1
ATOM 737 C CA . SER A 1 87 ? 14.804 3.432 1.003 1.00 98.19 87 SER A CA 1
ATOM 738 C C . SER A 1 87 ? 14.226 4.432 0.000 1.00 98.19 87 SER A C 1
ATOM 740 O O . SER A 1 87 ? 13.472 4.079 -0.912 1.00 98.19 87 SER A O 1
ATOM 742 N N . ILE A 1 88 ? 14.602 5.703 0.148 1.00 98.31 88 ILE A N 1
ATOM 743 C CA . ILE A 1 88 ? 14.114 6.788 -0.711 1.00 98.31 88 ILE A CA 1
ATOM 744 C C . ILE A 1 88 ? 14.442 6.514 -2.185 1.00 98.31 88 ILE A C 1
ATOM 746 O O . ILE A 1 88 ? 13.633 6.809 -3.063 1.00 98.31 88 ILE A O 1
ATOM 750 N N . GLU A 1 89 ? 15.593 5.912 -2.471 1.00 98.44 89 GLU A N 1
ATOM 751 C CA . GLU A 1 89 ? 16.017 5.532 -3.819 1.00 98.44 89 GLU A CA 1
ATOM 752 C C . GLU A 1 89 ? 15.091 4.469 -4.415 1.00 98.44 89 GLU A C 1
ATOM 754 O O . GLU A 1 89 ? 14.580 4.647 -5.522 1.00 98.44 89 GLU A O 1
ATOM 759 N N . PHE A 1 90 ? 14.820 3.393 -3.670 1.00 98.62 90 PHE A N 1
ATOM 760 C CA . PHE A 1 90 ? 13.951 2.314 -4.138 1.00 98.62 90 PHE A CA 1
ATOM 761 C C . PHE A 1 90 ? 12.508 2.794 -4.331 1.00 98.62 90 PHE A C 1
ATOM 763 O O . PHE A 1 90 ? 11.865 2.494 -5.337 1.00 98.62 90 PHE A O 1
ATOM 770 N N . LEU A 1 91 ? 12.008 3.611 -3.407 1.00 98.62 91 LEU A N 1
ATOM 771 C CA . LEU A 1 91 ? 10.672 4.188 -3.506 1.00 98.62 91 LEU A CA 1
ATOM 772 C C . LEU A 1 91 ? 10.539 5.166 -4.682 1.00 98.62 91 LEU A C 1
ATOM 774 O O . LEU A 1 91 ? 9.504 5.167 -5.352 1.00 98.62 91 LEU A O 1
ATOM 778 N N . ASN A 1 92 ? 11.570 5.965 -4.978 1.00 98.50 92 ASN A N 1
ATOM 779 C CA . ASN A 1 92 ? 11.585 6.820 -6.168 1.00 98.50 92 ASN A CA 1
ATOM 780 C C . ASN A 1 92 ? 11.609 6.001 -7.463 1.00 98.50 92 ASN A C 1
ATOM 782 O O . ASN A 1 92 ? 10.881 6.340 -8.396 1.00 98.50 92 ASN A O 1
ATOM 786 N N . LEU A 1 93 ? 12.366 4.902 -7.501 1.00 98.25 93 LEU A N 1
ATOM 787 C CA . LEU A 1 93 ? 12.361 3.976 -8.634 1.00 98.25 93 LEU A CA 1
ATOM 788 C C . LEU A 1 93 ? 10.954 3.404 -8.874 1.00 98.25 93 LEU A C 1
ATOM 790 O O . LEU A 1 93 ? 10.438 3.467 -9.989 1.00 98.25 93 LEU A O 1
ATOM 794 N N . ILE A 1 94 ? 10.285 2.906 -7.830 1.00 98.38 94 ILE A N 1
ATOM 795 C CA . ILE A 1 94 ? 8.917 2.371 -7.943 1.00 98.38 94 ILE A CA 1
ATOM 796 C C . ILE A 1 94 ? 7.928 3.461 -8.368 1.00 98.38 94 ILE A C 1
ATOM 798 O O . ILE A 1 94 ? 7.099 3.236 -9.253 1.00 98.38 94 ILE A O 1
ATOM 802 N N . LYS A 1 95 ? 8.033 4.658 -7.782 1.00 97.50 95 LYS A N 1
ATOM 803 C CA . LYS A 1 95 ? 7.233 5.824 -8.170 1.00 97.50 95 LYS A CA 1
ATOM 804 C C . LYS A 1 95 ? 7.382 6.115 -9.660 1.00 97.50 95 LYS A C 1
ATOM 806 O O . LYS A 1 95 ? 6.371 6.292 -10.333 1.00 97.50 95 LYS A O 1
ATOM 811 N N . GLU A 1 96 ? 8.604 6.155 -10.187 1.00 97.19 96 GLU A N 1
ATOM 812 C CA . GLU A 1 96 ? 8.856 6.406 -11.609 1.00 97.19 96 GLU A CA 1
ATOM 813 C C . GLU A 1 96 ? 8.188 5.351 -12.501 1.00 97.19 96 GLU A C 1
ATOM 815 O O . GLU A 1 96 ? 7.567 5.698 -13.513 1.00 97.19 96 GLU A O 1
ATOM 820 N N . ARG A 1 97 ? 8.270 4.073 -12.107 1.00 96.81 97 ARG A N 1
ATOM 821 C CA . ARG A 1 97 ? 7.678 2.949 -12.845 1.00 96.81 97 ARG A CA 1
ATOM 822 C C . ARG A 1 97 ? 6.149 2.941 -12.816 1.00 96.81 97 ARG A C 1
ATOM 824 O O . ARG A 1 97 ? 5.539 2.482 -13.782 1.00 96.81 97 ARG A O 1
ATOM 831 N N . ILE A 1 98 ? 5.538 3.490 -11.766 1.00 95.50 98 ILE A N 1
ATOM 832 C CA . ILE A 1 98 ? 4.086 3.514 -11.546 1.00 95.50 98 ILE A CA 1
ATOM 833 C C . ILE A 1 98 ? 3.548 4.949 -11.627 1.00 95.50 98 ILE A C 1
ATOM 835 O O . ILE A 1 98 ? 3.365 5.628 -10.618 1.00 95.50 98 ILE A O 1
ATOM 839 N N . ASN A 1 99 ? 3.248 5.420 -12.842 1.00 93.88 99 ASN A N 1
ATOM 840 C CA . ASN A 1 99 ? 2.575 6.703 -13.100 1.00 93.88 99 ASN A CA 1
ATOM 841 C C . ASN A 1 99 ? 3.249 7.945 -12.471 1.00 93.88 99 ASN A C 1
ATOM 843 O O . ASN A 1 99 ? 2.581 8.948 -12.220 1.00 93.88 99 ASN A O 1
ATOM 847 N N . ASN A 1 100 ? 4.550 7.884 -12.154 1.00 95.19 100 ASN A N 1
ATOM 848 C CA . ASN A 1 100 ? 5.240 8.894 -11.338 1.00 95.19 100 ASN A CA 1
ATOM 849 C C . ASN A 1 100 ? 4.515 9.187 -10.001 1.00 95.19 100 ASN A C 1
ATOM 851 O O . ASN A 1 100 ? 4.541 10.320 -9.507 1.00 95.19 100 ASN A O 1
ATOM 855 N N . SER A 1 101 ? 3.850 8.183 -9.419 1.00 94.75 101 SER A N 1
ATOM 856 C CA . SER A 1 101 ? 2.950 8.323 -8.271 1.00 94.75 101 SER A CA 1
ATOM 857 C C . SER A 1 101 ? 3.320 7.375 -7.135 1.00 94.75 101 SER A C 1
ATOM 859 O O . SER A 1 101 ? 3.185 6.160 -7.267 1.00 94.75 101 SER A O 1
ATOM 861 N N . ILE A 1 102 ? 3.716 7.917 -5.980 1.00 96.75 102 ILE A N 1
ATOM 862 C CA . ILE A 1 102 ? 3.959 7.102 -4.780 1.00 96.75 102 ILE A CA 1
ATOM 863 C C . ILE A 1 102 ? 2.653 6.593 -4.162 1.00 96.75 102 ILE A C 1
ATOM 865 O O . ILE A 1 102 ? 2.647 5.544 -3.532 1.00 96.75 102 ILE A O 1
ATOM 869 N N . VAL A 1 103 ? 1.522 7.267 -4.405 1.00 95.19 103 VAL A N 1
ATOM 870 C CA . VAL A 1 103 ? 0.188 6.750 -4.050 1.00 95.19 103 VAL A CA 1
ATOM 871 C C . VAL A 1 103 ? -0.051 5.424 -4.773 1.00 95.19 103 VAL A C 1
ATOM 873 O O . VAL A 1 103 ? -0.355 4.418 -4.138 1.00 95.19 103 VAL A O 1
ATOM 876 N N . GLY A 1 104 ? 0.168 5.396 -6.091 1.00 95.38 104 GLY A N 1
ATOM 877 C CA . GLY A 1 104 ? 0.082 4.168 -6.882 1.00 95.38 104 GLY A CA 1
ATOM 878 C C . GLY A 1 104 ? 1.156 3.142 -6.512 1.00 95.38 104 GLY A C 1
ATOM 879 O O . GLY A 1 104 ? 0.856 1.964 -6.333 1.00 95.38 104 GLY A O 1
ATOM 880 N N . GLY A 1 105 ? 2.398 3.602 -6.343 1.00 97.12 105 GLY A N 1
ATOM 881 C CA . GLY A 1 105 ? 3.532 2.768 -5.949 1.00 97.12 105 GLY A CA 1
ATOM 882 C C . GLY A 1 105 ? 3.318 2.062 -4.609 1.00 97.12 105 GLY A C 1
ATOM 883 O O . GLY A 1 105 ? 3.577 0.871 -4.506 1.00 97.12 105 GLY A O 1
ATOM 884 N N . SER A 1 106 ? 2.773 2.753 -3.605 1.00 97.69 106 SER A N 1
ATOM 885 C CA . SER A 1 106 ? 2.492 2.172 -2.285 1.00 97.69 106 SER A CA 1
ATOM 886 C C . SER A 1 106 ? 1.471 1.034 -2.344 1.00 97.69 106 SER A C 1
ATOM 888 O O . SER A 1 106 ? 1.665 0.010 -1.699 1.00 97.69 106 SER A O 1
ATOM 890 N N . LYS A 1 107 ? 0.413 1.175 -3.158 1.00 96.00 107 LYS A N 1
ATOM 891 C CA . LYS A 1 107 ? -0.596 0.129 -3.364 1.00 96.00 107 LYS A CA 1
ATOM 892 C C . LYS A 1 107 ? 0.029 -1.074 -4.060 1.00 96.00 107 LYS A C 1
ATOM 894 O O . LYS A 1 107 ? -0.138 -2.198 -3.600 1.00 96.00 107 LYS A O 1
ATOM 899 N N . PHE A 1 108 ? 0.797 -0.832 -5.124 1.00 97.50 108 PHE A N 1
ATOM 900 C CA . PHE A 1 108 ? 1.527 -1.881 -5.836 1.00 97.50 108 PHE A CA 1
ATOM 901 C C . PHE A 1 108 ? 2.446 -2.673 -4.891 1.00 97.50 108 PHE A C 1
ATOM 903 O O . PHE A 1 108 ? 2.395 -3.899 -4.864 1.00 97.50 108 PHE A O 1
ATOM 910 N N . LEU A 1 109 ? 3.222 -1.976 -4.058 1.00 98.31 109 LEU A N 1
ATOM 911 C CA . LEU A 1 109 ? 4.098 -2.597 -3.062 1.00 98.31 109 LEU A CA 1
ATOM 912 C C . LEU A 1 109 ? 3.314 -3.353 -1.980 1.00 98.31 109 LEU A C 1
ATOM 914 O O . LEU A 1 109 ? 3.693 -4.464 -1.618 1.00 98.31 109 LEU A O 1
ATOM 918 N N . HIS A 1 110 ? 2.213 -2.785 -1.484 1.00 97.88 110 HIS A N 1
ATOM 919 C CA . HIS A 1 110 ? 1.365 -3.415 -0.473 1.00 97.88 110 HIS A CA 1
ATOM 920 C C . HIS A 1 110 ? 0.789 -4.745 -0.952 1.00 97.88 110 HIS A C 1
ATOM 922 O O . HIS A 1 110 ? 0.858 -5.727 -0.226 1.00 97.88 110 HIS A O 1
ATOM 928 N N . PHE A 1 111 ? 0.272 -4.816 -2.178 1.00 96.81 111 PHE A N 1
ATOM 929 C CA . PHE A 1 111 ? -0.281 -6.065 -2.705 1.00 96.81 111 PHE A CA 1
ATOM 930 C C . PHE A 1 111 ? 0.767 -7.147 -2.979 1.00 96.81 111 PHE A C 1
ATOM 932 O O . PHE A 1 111 ? 0.417 -8.319 -3.052 1.00 96.81 111 PHE A O 1
ATOM 939 N N . LEU A 1 112 ? 2.040 -6.772 -3.118 1.00 97.56 112 LEU A N 1
ATOM 940 C CA . LEU A 1 112 ? 3.146 -7.722 -3.230 1.00 97.56 112 LEU A CA 1
ATOM 941 C C . LEU A 1 112 ? 3.721 -8.127 -1.867 1.00 97.56 112 LEU A C 1
ATOM 943 O O . LEU A 1 112 ? 4.281 -9.213 -1.733 1.00 97.56 112 LEU A O 1
ATOM 947 N N . ASN A 1 113 ? 3.626 -7.257 -0.857 1.00 97.88 113 ASN A N 1
ATOM 948 C CA . ASN A 1 113 ? 4.073 -7.547 0.501 1.00 97.88 113 ASN A CA 1
ATOM 949 C C . ASN A 1 113 ? 3.303 -6.712 1.550 1.00 97.88 113 ASN A C 1
ATOM 951 O O . ASN A 1 113 ? 3.817 -5.705 2.061 1.00 97.88 113 ASN A O 1
ATOM 955 N N . PRO A 1 114 ? 2.091 -7.148 1.946 1.00 97.00 114 PRO A N 1
ATOM 956 C CA . PRO A 1 114 ? 1.199 -6.369 2.811 1.00 97.00 114 PRO A CA 1
ATOM 957 C C . PRO A 1 114 ? 1.672 -6.310 4.264 1.00 97.00 114 PRO A C 1
ATOM 959 O O . PRO A 1 114 ? 1.073 -5.620 5.084 1.00 97.00 114 PRO A O 1
ATOM 962 N N . LYS A 1 115 ? 2.717 -7.063 4.625 1.00 96.81 115 LYS A N 1
ATOM 963 C CA . LYS A 1 115 ? 3.344 -7.001 5.952 1.00 96.81 115 LYS A CA 1
ATOM 964 C C . LYS A 1 115 ? 4.330 -5.844 6.059 1.00 96.81 115 LYS A C 1
ATOM 966 O O . LYS A 1 115 ? 4.557 -5.345 7.154 1.00 96.81 115 LYS A O 1
ATOM 971 N N . MET A 1 116 ? 4.919 -5.441 4.934 1.00 97.88 116 MET A N 1
ATOM 972 C CA . MET A 1 116 ? 6.023 -4.487 4.920 1.00 97.88 116 MET A CA 1
ATOM 973 C C . MET A 1 116 ? 5.597 -3.108 4.436 1.00 97.88 116 MET A C 1
ATOM 975 O O . MET A 1 116 ? 6.145 -2.120 4.920 1.00 97.88 116 MET A O 1
ATOM 979 N N . TYR A 1 117 ? 4.644 -3.013 3.516 1.00 98.25 117 TYR A N 1
ATOM 980 C CA . TYR A 1 117 ? 4.251 -1.734 2.929 1.00 98.25 117 TYR A CA 1
ATOM 981 C C . TYR A 1 117 ? 2.843 -1.356 3.353 1.00 98.25 117 TYR A C 1
ATOM 983 O O . TYR A 1 117 ? 1.933 -2.165 3.223 1.00 98.25 117 TYR A O 1
ATOM 991 N N . ALA A 1 118 ? 2.643 -0.139 3.845 1.00 97.31 118 ALA A N 1
ATOM 992 C CA . ALA A 1 118 ? 1.317 0.418 4.079 1.00 97.31 118 ALA A CA 1
ATOM 993 C C . ALA A 1 118 ? 0.762 1.023 2.781 1.00 97.31 118 ALA A C 1
ATOM 995 O O . ALA A 1 118 ? 1.530 1.525 1.950 1.00 97.31 118 ALA A O 1
ATOM 996 N N . ILE A 1 119 ? -0.565 1.012 2.614 1.00 96.12 119 ILE A N 1
ATOM 997 C CA . ILE A 1 119 ? -1.209 1.737 1.513 1.00 96.12 119 ILE A CA 1
ATOM 998 C C . ILE A 1 119 ? -1.195 3.233 1.821 1.00 96.12 119 ILE A C 1
ATOM 1000 O O . ILE A 1 119 ? -1.627 3.678 2.880 1.00 96.12 119 ILE A O 1
ATOM 1004 N N . TRP A 1 120 ? -0.721 4.017 0.859 1.00 95.50 120 TRP A N 1
ATOM 1005 C CA . TRP A 1 120 ? -0.838 5.465 0.858 1.00 95.50 120 TRP A CA 1
ATOM 1006 C C . TRP A 1 120 ? -1.995 5.884 -0.045 1.00 95.50 120 TRP A C 1
ATOM 1008 O O . TRP A 1 120 ? -2.089 5.481 -1.211 1.00 95.50 120 TRP A O 1
ATOM 1018 N N . ASP A 1 121 ? -2.895 6.695 0.500 1.00 91.69 121 ASP A N 1
ATOM 1019 C CA . ASP A 1 121 ? -4.096 7.157 -0.186 1.00 91.69 121 ASP A CA 1
ATOM 1020 C C . ASP A 1 121 ? -4.472 8.584 0.230 1.00 91.69 121 ASP A C 1
ATOM 1022 O O . ASP A 1 121 ? -4.050 9.067 1.281 1.00 91.69 121 ASP A O 1
ATOM 1026 N N . SER A 1 122 ? -5.287 9.265 -0.577 1.00 90.25 122 SER A N 1
ATOM 1027 C CA . SER A 1 122 ? -5.847 10.576 -0.240 1.00 90.25 122 SER A CA 1
ATOM 1028 C C . SER A 1 122 ? -6.683 10.577 1.036 1.00 90.25 122 SER A C 1
ATOM 1030 O O . SER A 1 122 ? -6.599 11.545 1.792 1.00 90.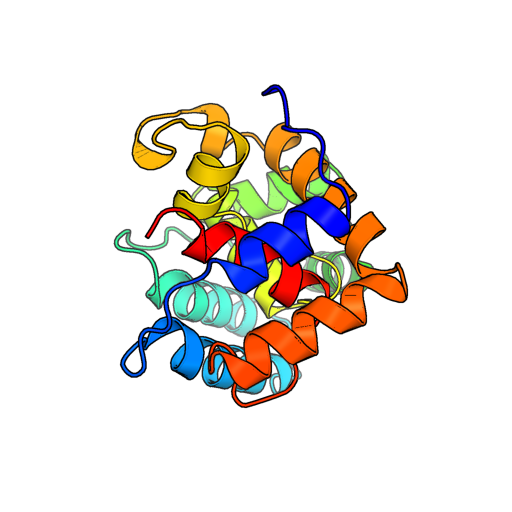25 122 SER A O 1
ATOM 1032 N N . ASN A 1 123 ? -7.437 9.511 1.317 1.00 90.12 123 ASN A N 1
ATOM 1033 C CA . ASN A 1 123 ? -8.217 9.411 2.553 1.00 90.12 123 ASN A CA 1
ATOM 1034 C C . ASN A 1 123 ? -7.307 9.256 3.774 1.00 90.12 123 ASN A C 1
ATOM 1036 O O . ASN A 1 123 ? -7.487 9.954 4.772 1.00 90.12 123 ASN A O 1
ATOM 1040 N N . VAL A 1 124 ? -6.261 8.432 3.655 1.00 92.88 124 VAL A N 1
ATOM 1041 C CA . VAL A 1 124 ? -5.208 8.317 4.673 1.00 92.88 124 VAL A CA 1
ATOM 1042 C C . VAL A 1 124 ? -4.541 9.677 4.885 1.00 92.88 124 VAL A C 1
ATOM 1044 O O . VAL A 1 124 ? -4.495 10.169 6.010 1.00 92.88 124 VAL A O 1
ATOM 1047 N N . TYR A 1 125 ? -4.109 10.343 3.812 1.00 92.06 125 TYR A N 1
ATOM 1048 C CA . TYR A 1 125 ? -3.491 11.670 3.870 1.00 92.06 125 TYR A CA 1
ATOM 1049 C C . TYR A 1 125 ? -4.365 12.685 4.615 1.00 92.06 125 TYR A C 1
ATOM 1051 O O . TYR A 1 125 ? -3.886 13.409 5.491 1.00 92.06 125 TYR A O 1
ATOM 1059 N N . LYS A 1 126 ? -5.664 12.710 4.298 1.00 90.50 126 LYS A N 1
ATOM 1060 C CA . LYS A 1 126 ? -6.640 13.585 4.947 1.00 90.50 126 LYS A CA 1
ATOM 1061 C C . LYS A 1 126 ? -6.738 13.307 6.444 1.00 90.50 126 LYS A C 1
ATOM 1063 O O . LYS A 1 126 ? -6.692 14.255 7.221 1.00 90.50 126 LYS A O 1
ATOM 1068 N N . THR A 1 127 ? -6.755 12.044 6.869 1.00 90.56 127 THR A N 1
ATOM 1069 C CA . THR A 1 127 ? -6.786 11.687 8.302 1.00 90.56 127 THR A CA 1
ATOM 1070 C C . THR A 1 127 ? -5.546 12.203 9.027 1.00 90.56 127 THR A C 1
ATOM 1072 O O . THR A 1 127 ? -5.638 12.803 10.108 1.00 90.56 127 THR A O 1
ATOM 1075 N N . LEU A 1 128 ? -4.376 11.999 8.418 1.00 88.94 128 LEU A N 1
ATOM 1076 C CA . LEU A 1 128 ? -3.084 12.329 9.016 1.00 88.94 128 LEU A CA 1
ATOM 1077 C C . LEU A 1 128 ? -2.886 13.840 9.158 1.00 88.94 128 LEU A C 1
ATOM 1079 O O . LEU A 1 128 ? -2.415 14.288 10.200 1.00 88.94 128 LEU A O 1
ATOM 1083 N N . PHE A 1 129 ? -3.277 14.628 8.156 1.00 87.31 129 PHE A N 1
ATOM 1084 C CA . PHE A 1 129 ? -2.919 16.050 8.093 1.00 87.31 129 PHE A CA 1
ATOM 1085 C C . PHE A 1 129 ? -4.095 17.019 8.172 1.00 87.31 129 PHE A C 1
ATOM 1087 O O . PHE A 1 129 ? -3.854 18.221 8.212 1.00 87.31 129 PHE A O 1
ATOM 1094 N N . ASP A 1 130 ? -5.335 16.522 8.203 1.00 83.12 130 ASP A N 1
ATOM 1095 C CA . ASP A 1 130 ? -6.556 17.340 8.126 1.00 83.12 130 ASP A CA 1
ATOM 1096 C C . ASP A 1 130 ? -6.573 18.260 6.887 1.00 83.12 130 ASP A C 1
ATOM 1098 O O . ASP A 1 130 ? -6.942 19.431 6.924 1.00 83.12 130 ASP A O 1
ATOM 1102 N N . LYS A 1 131 ? -6.080 17.726 5.763 1.00 79.31 131 LYS A N 1
ATOM 1103 C CA . LYS A 1 131 ? -5.947 18.424 4.478 1.00 79.31 131 LYS A CA 1
ATOM 1104 C C . LYS A 1 131 ? -6.490 17.549 3.358 1.00 79.31 131 LYS A C 1
ATOM 1106 O O . LYS A 1 131 ? -6.258 16.345 3.346 1.00 79.31 131 LYS A O 1
ATOM 1111 N N . ASP A 1 132 ? -7.141 18.158 2.373 1.00 73.56 132 ASP A N 1
ATOM 1112 C CA . ASP A 1 132 ? -7.567 17.448 1.166 1.00 73.56 132 ASP A CA 1
ATOM 1113 C C . ASP A 1 132 ? -6.339 16.970 0.368 1.00 73.56 132 ASP A C 1
ATOM 1115 O O . ASP A 1 132 ? -5.645 17.756 -0.285 1.00 73.56 132 ASP A O 1
ATOM 1119 N N . GLY A 1 133 ? -6.056 15.666 0.450 1.00 65.38 133 GLY A N 1
ATOM 1120 C CA . GLY A 1 133 ? -4.916 15.038 -0.212 1.00 65.38 133 GLY A CA 1
ATOM 1121 C C . GLY A 1 133 ? -4.990 15.092 -1.738 1.00 65.38 133 GLY A C 1
ATOM 1122 O O . GLY A 1 133 ? -3.948 15.088 -2.386 1.00 65.38 133 GLY A O 1
ATOM 1123 N N . SER A 1 134 ? -6.188 15.220 -2.324 1.00 64.12 134 SER A N 1
ATOM 1124 C CA . SER A 1 134 ? -6.368 15.274 -3.784 1.00 64.12 134 SER A CA 1
ATOM 1125 C C . SER A 1 134 ? -5.804 16.552 -4.417 1.00 64.12 134 SER A C 1
ATOM 1127 O O . SER A 1 134 ? -5.474 16.571 -5.602 1.00 64.12 134 SER A O 1
ATOM 1129 N N . LYS A 1 135 ? -5.651 17.615 -3.619 1.00 67.88 135 LYS A N 1
ATOM 1130 C CA . LYS A 1 135 ? -5.168 18.935 -4.057 1.00 67.88 135 LYS A CA 1
ATOM 1131 C C . LYS A 1 135 ? -3.755 19.245 -3.580 1.00 67.88 135 LYS A C 1
ATOM 1133 O O . LYS A 1 135 ? -3.224 20.306 -3.899 1.00 67.88 135 LYS A O 1
ATOM 1138 N N . ASN A 1 136 ? -3.149 18.359 -2.791 1.00 72.69 136 ASN A N 1
ATOM 1139 C CA . ASN A 1 136 ? -1.873 18.635 -2.151 1.00 72.69 136 ASN A CA 1
ATOM 1140 C C . ASN A 1 136 ? -0.728 17.915 -2.869 1.00 72.69 136 ASN A C 1
ATOM 1142 O O . ASN A 1 136 ? -0.632 16.692 -2.827 1.00 72.69 136 ASN A O 1
ATOM 1146 N N . HIS A 1 137 ? 0.198 18.677 -3.455 1.00 77.25 137 HIS A N 1
ATOM 1147 C CA . HIS A 1 137 ? 1.404 18.135 -4.091 1.00 77.25 137 HIS A CA 1
ATOM 1148 C C . HIS A 1 137 ? 2.241 17.241 -3.155 1.00 77.25 137 HIS A C 1
ATOM 1150 O O . HIS A 1 137 ? 2.917 16.321 -3.622 1.00 77.25 137 HIS A O 1
ATOM 1156 N N . ASN A 1 138 ? 2.146 17.444 -1.838 1.00 85.31 138 ASN A N 1
ATOM 1157 C CA . ASN A 1 138 ? 2.863 16.660 -0.833 1.00 85.31 138 ASN A CA 1
ATOM 1158 C C . ASN A 1 138 ? 2.343 15.225 -0.680 1.00 85.31 138 ASN A C 1
ATOM 1160 O O . ASN A 1 138 ? 3.064 14.396 -0.120 1.00 85.31 138 ASN A O 1
ATOM 1164 N N . ILE A 1 139 ? 1.153 14.889 -1.200 1.00 90.56 139 ILE A N 1
ATOM 1165 C CA . ILE A 1 139 ? 0.688 13.493 -1.235 1.00 90.56 139 ILE A CA 1
ATOM 1166 C C . ILE A 1 139 ? 1.613 12.624 -2.092 1.00 90.56 139 ILE A C 1
ATOM 1168 O O . ILE A 1 139 ? 1.748 11.431 -1.842 1.00 90.56 139 ILE A O 1
ATOM 1172 N N . ASN A 1 140 ? 2.297 13.222 -3.073 1.00 94.31 140 ASN A N 1
ATOM 1173 C CA . ASN A 1 140 ? 3.218 12.509 -3.946 1.00 94.31 140 ASN A CA 1
ATOM 1174 C C . ASN A 1 140 ? 4.688 12.562 -3.470 1.00 94.31 140 ASN A C 1
ATOM 1176 O O . ASN A 1 140 ? 5.591 12.208 -4.232 1.00 94.31 140 ASN A O 1
ATOM 1180 N N . SER A 1 141 ? 4.956 13.029 -2.243 1.00 95.81 141 SER A N 1
ATOM 1181 C CA . SER A 1 141 ? 6.304 13.039 -1.651 1.00 95.81 141 SER A CA 1
ATOM 1182 C C . SER A 1 141 ? 6.695 11.639 -1.181 1.00 95.81 141 SER A C 1
ATOM 1184 O O . SER A 1 141 ? 5.976 11.005 -0.406 1.00 95.81 141 SER A O 1
ATOM 1186 N N . VAL A 1 142 ? 7.859 11.173 -1.640 1.00 97.50 142 VAL A N 1
ATOM 1187 C CA . VAL A 1 142 ? 8.421 9.878 -1.235 1.00 97.50 142 VAL A CA 1
ATOM 1188 C C . VAL A 1 142 ? 8.865 9.914 0.223 1.00 97.50 142 VAL A C 1
ATOM 1190 O O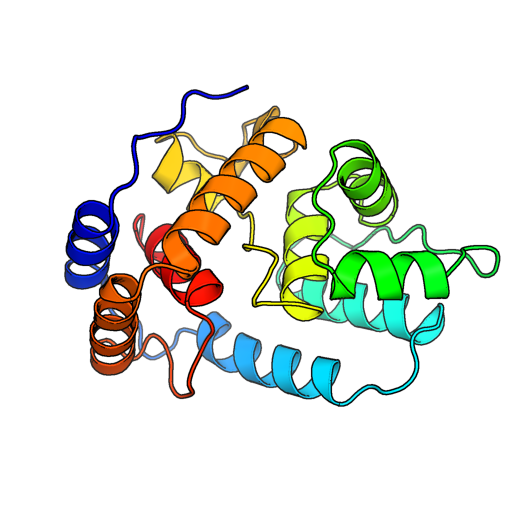 . VAL A 1 142 ? 8.689 8.936 0.934 1.00 97.50 142 VAL A O 1
ATOM 1193 N N . GLU A 1 143 ? 9.349 11.056 0.697 1.00 96.44 143 GLU A N 1
ATOM 1194 C CA . GLU A 1 143 ? 9.770 11.274 2.080 1.00 96.44 143 GLU A CA 1
ATOM 1195 C C . GLU A 1 143 ? 8.590 11.149 3.047 1.00 96.44 143 GLU A C 1
ATOM 1197 O O . GLU A 1 143 ? 8.701 10.496 4.083 1.00 96.44 143 GLU A O 1
ATOM 1202 N N . ASN A 1 144 ? 7.438 11.731 2.693 1.00 95.25 144 ASN A N 1
ATOM 1203 C CA . ASN A 1 144 ? 6.220 11.582 3.486 1.00 95.25 144 ASN A CA 1
ATOM 1204 C C . ASN A 1 144 ? 5.764 10.117 3.518 1.00 95.25 144 ASN A C 1
ATOM 1206 O O . ASN A 1 144 ? 5.459 9.600 4.590 1.00 95.25 144 ASN A O 1
ATOM 1210 N N . TYR A 1 145 ? 5.749 9.432 2.371 1.00 97.69 145 TYR A N 1
ATOM 1211 C CA . TYR A 1 145 ? 5.392 8.013 2.345 1.00 97.69 145 TYR A CA 1
ATOM 1212 C C . TYR A 1 145 ? 6.370 7.150 3.152 1.00 97.69 145 TYR A C 1
ATOM 1214 O O . TYR A 1 145 ? 5.929 6.312 3.929 1.00 97.69 145 TYR A O 1
ATOM 1222 N N . HIS A 1 146 ? 7.678 7.373 3.017 1.00 97.62 146 HIS A N 1
ATOM 1223 C CA . HIS A 1 146 ? 8.706 6.659 3.772 1.00 97.62 146 HIS A CA 1
ATOM 1224 C C . HIS A 1 146 ? 8.490 6.814 5.281 1.00 97.62 146 HIS A C 1
ATOM 1226 O O . HIS A 1 146 ? 8.418 5.821 6.000 1.00 97.62 146 HIS A O 1
ATOM 1232 N N . HIS A 1 147 ? 8.295 8.049 5.755 1.00 95.56 147 HIS A N 1
ATOM 1233 C CA . HIS A 1 147 ? 8.044 8.305 7.171 1.00 95.56 147 HIS A CA 1
ATOM 1234 C C . HIS A 1 147 ? 6.747 7.642 7.658 1.00 95.56 147 HIS A C 1
ATOM 1236 O O . HIS A 1 147 ? 6.738 6.989 8.699 1.00 95.56 147 HIS A O 1
ATOM 1242 N N . TYR A 1 148 ? 5.664 7.751 6.883 1.00 96.06 148 TYR A N 1
ATOM 1243 C CA . TYR A 1 148 ? 4.400 7.068 7.165 1.00 96.06 148 TYR A CA 1
ATOM 1244 C C . TYR A 1 148 ? 4.572 5.548 7.272 1.00 96.06 148 TYR A C 1
ATOM 1246 O O . TYR A 1 148 ? 4.141 4.936 8.250 1.00 96.06 148 TYR A O 1
ATOM 1254 N N . ASN A 1 149 ? 5.220 4.945 6.276 1.00 97.50 149 ASN A N 1
ATOM 1255 C CA . ASN A 1 149 ? 5.434 3.510 6.201 1.00 97.50 149 ASN A CA 1
ATOM 1256 C C . ASN A 1 149 ? 6.280 3.012 7.373 1.00 97.50 149 ASN A C 1
ATOM 1258 O O . ASN A 1 149 ? 5.933 2.006 7.985 1.00 97.50 149 ASN A O 1
ATOM 1262 N N . PHE A 1 150 ? 7.341 3.742 7.720 1.00 95.50 150 PHE A N 1
ATOM 1263 C CA . PHE A 1 150 ? 8.185 3.443 8.872 1.00 95.50 150 PHE A CA 1
ATOM 1264 C C . PHE A 1 150 ? 7.378 3.427 10.178 1.00 95.50 150 PHE A C 1
ATOM 1266 O O . PHE A 1 150 ? 7.446 2.454 10.929 1.00 95.50 150 PHE A O 1
ATOM 1273 N N . LEU A 1 151 ? 6.563 4.460 10.422 1.00 94.38 151 LEU A N 1
ATOM 1274 C CA . LEU A 1 151 ? 5.732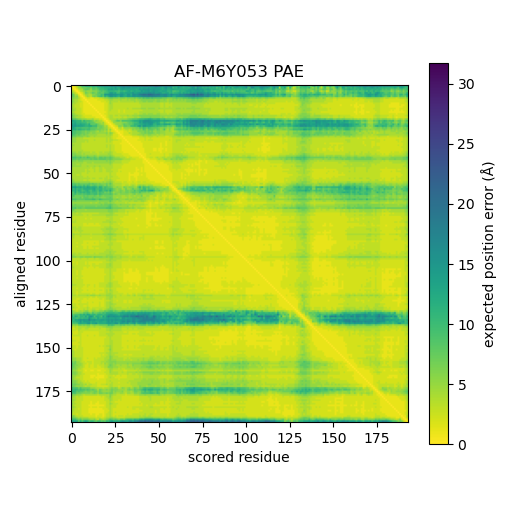 4.554 11.627 1.00 94.38 151 LEU A CA 1
ATOM 1275 C C . LEU A 1 151 ? 4.734 3.398 11.737 1.00 94.38 151 LEU A C 1
ATOM 1277 O O . LEU A 1 151 ? 4.605 2.788 12.799 1.00 94.38 151 LEU A O 1
ATOM 1281 N N . LEU A 1 152 ? 4.023 3.081 10.652 1.00 95.69 152 LEU A N 1
ATOM 1282 C CA . LEU A 1 152 ? 3.061 1.980 10.679 1.00 95.69 152 LEU A CA 1
ATOM 1283 C C . LEU A 1 152 ? 3.755 0.624 10.776 1.00 95.69 152 LEU A C 1
ATOM 1285 O O . LEU A 1 152 ? 3.239 -0.258 11.455 1.00 95.69 152 LEU A O 1
ATOM 1289 N N . ARG A 1 153 ? 4.931 0.456 10.162 1.00 95.50 153 ARG A N 1
ATOM 1290 C CA . ARG A 1 153 ? 5.712 -0.778 10.278 1.00 95.50 153 ARG A CA 1
ATOM 1291 C C . ARG A 1 153 ? 6.121 -1.018 11.731 1.00 95.50 153 ARG A C 1
ATOM 1293 O O . ARG A 1 153 ? 5.894 -2.121 12.220 1.00 95.50 153 ARG A O 1
ATOM 1300 N N . ASP A 1 154 ? 6.621 0.002 12.432 1.00 94.12 154 ASP A N 1
ATOM 1301 C CA . ASP A 1 154 ? 6.946 -0.072 13.867 1.00 94.12 154 ASP A CA 1
ATOM 1302 C C . ASP A 1 154 ? 5.720 -0.447 14.715 1.00 94.12 154 ASP A C 1
ATOM 1304 O O . ASP A 1 154 ? 5.758 -1.393 15.501 1.00 94.12 154 ASP A O 1
ATOM 1308 N N . LEU A 1 155 ? 4.593 0.240 14.514 1.00 94.69 155 LEU A N 1
ATOM 1309 C CA . LEU A 1 155 ? 3.359 -0.051 15.248 1.00 94.69 155 LEU A CA 1
ATOM 1310 C C . LEU A 1 155 ? 2.811 -1.449 14.941 1.00 94.69 155 LEU A C 1
ATOM 1312 O O . LEU A 1 155 ? 2.338 -2.137 15.843 1.00 94.69 155 LEU A O 1
ATOM 1316 N N . SER A 1 156 ? 2.907 -1.904 13.692 1.00 95.12 156 SER A N 1
ATOM 1317 C CA . SER A 1 156 ? 2.376 -3.203 13.268 1.00 95.12 156 SER A CA 1
ATOM 1318 C C . SER A 1 156 ? 3.055 -4.391 13.959 1.00 95.12 156 SER A C 1
ATOM 1320 O O . SER A 1 156 ? 2.457 -5.461 14.060 1.00 95.12 156 SER A O 1
ATOM 1322 N N . GLN A 1 157 ? 4.280 -4.203 14.459 1.00 93.44 157 GLN A N 1
ATOM 1323 C CA . GLN A 1 157 ? 5.056 -5.231 15.156 1.00 93.44 157 GLN A CA 1
ATOM 1324 C C . GLN A 1 157 ? 4.720 -5.334 16.649 1.00 93.44 157 GLN A C 1
ATOM 1326 O O . GLN A 1 157 ? 5.117 -6.299 17.302 1.00 93.44 157 GLN A O 1
ATOM 1331 N N . LYS A 1 158 ? 3.995 -4.356 17.200 1.00 93.75 158 LYS A N 1
ATOM 1332 C CA . LYS A 1 158 ? 3.640 -4.318 18.620 1.00 93.75 158 LYS A CA 1
ATOM 1333 C C . LYS A 1 158 ? 2.486 -5.289 18.902 1.00 93.75 158 LYS A C 1
ATOM 1335 O O . LYS A 1 158 ? 1.472 -5.218 18.202 1.00 93.75 158 LYS A O 1
ATOM 1340 N N . PRO A 1 159 ? 2.598 -6.189 19.899 1.00 90.56 159 PRO A N 1
ATOM 1341 C CA . PRO A 1 159 ? 1.548 -7.163 20.214 1.00 90.56 159 PRO A CA 1
ATOM 1342 C C . PRO A 1 159 ? 0.181 -6.535 20.502 1.00 90.56 159 PRO A C 1
ATOM 1344 O O . PRO A 1 159 ? -0.856 -7.130 20.213 1.00 90.56 159 PRO A O 1
ATOM 1347 N N . GLU A 1 160 ? 0.174 -5.323 21.052 1.00 91.38 160 GLU A N 1
ATOM 1348 C CA . GLU A 1 160 ? -1.028 -4.577 21.410 1.00 91.38 160 GLU A CA 1
ATOM 1349 C C . GLU A 1 160 ? -1.858 -4.185 20.180 1.00 91.38 160 GLU A C 1
ATOM 1351 O O . GLU A 1 160 ? -3.060 -3.976 20.307 1.00 91.38 160 GLU A O 1
ATOM 1356 N N . THR A 1 161 ? -1.267 -4.164 18.980 1.00 91.12 161 THR A N 1
ATOM 1357 C CA . THR A 1 161 ? -1.980 -3.890 17.722 1.00 91.12 161 THR A CA 1
ATOM 1358 C C . THR A 1 161 ? -3.056 -4.939 17.426 1.00 91.12 161 THR A C 1
ATOM 1360 O O . THR A 1 161 ? -4.078 -4.604 16.833 1.00 91.12 161 THR A O 1
ATOM 1363 N N . ASN A 1 162 ? -2.922 -6.167 17.945 1.00 89.75 162 ASN A N 1
ATOM 1364 C CA . ASN A 1 162 ? -3.889 -7.252 17.728 1.00 89.75 162 ASN A CA 1
ATOM 1365 C C . ASN A 1 162 ? -5.313 -6.921 18.221 1.00 89.75 162 ASN A C 1
ATOM 1367 O O . ASN A 1 162 ? -6.281 -7.518 17.750 1.00 89.75 162 ASN A O 1
ATOM 1371 N N . ILE A 1 163 ? -5.475 -5.971 19.152 1.00 93.44 163 ILE A N 1
ATOM 1372 C CA . ILE A 1 163 ? -6.805 -5.525 19.595 1.00 93.44 163 ILE A CA 1
ATOM 1373 C C . ILE A 1 163 ? -7.600 -4.867 18.454 1.00 93.44 163 ILE A C 1
ATOM 1375 O O . ILE A 1 163 ? -8.824 -4.985 18.402 1.00 93.44 163 ILE A O 1
ATOM 1379 N N . ILE A 1 164 ? -6.910 -4.206 17.518 1.00 94.19 164 ILE A N 1
ATOM 1380 C CA . ILE A 1 164 ? -7.525 -3.499 16.390 1.00 94.19 164 ILE A CA 1
ATOM 1381 C C . ILE A 1 164 ? -8.177 -4.506 15.447 1.00 94.19 164 ILE A C 1
ATOM 1383 O O . ILE A 1 164 ? -9.296 -4.269 14.990 1.00 94.19 164 ILE A O 1
ATOM 1387 N N . GLN A 1 165 ? -7.541 -5.660 15.226 1.00 90.19 165 GLN A N 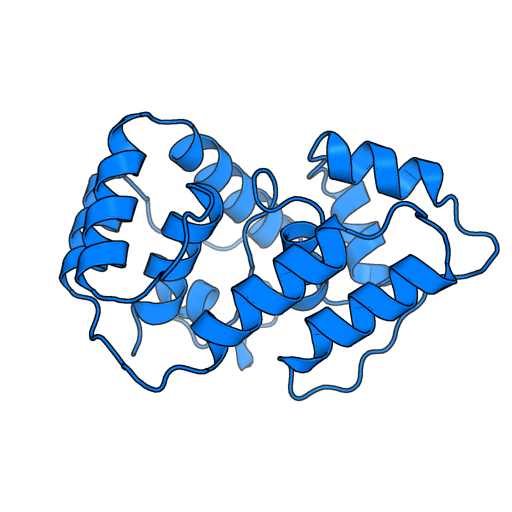1
ATOM 1388 C CA . GLN A 1 165 ? -8.107 -6.730 14.414 1.00 90.19 165 GLN A CA 1
ATOM 1389 C C . GLN A 1 165 ? -9.494 -7.157 14.898 1.00 90.19 165 GLN A C 1
ATOM 1391 O O . GLN A 1 165 ? -10.420 -7.270 14.094 1.00 90.19 165 GLN A O 1
ATOM 1396 N N . SER A 1 166 ? -9.647 -7.379 16.205 1.00 90.81 166 SER A N 1
ATOM 1397 C CA . SER A 1 166 ? -10.925 -7.775 16.803 1.00 90.81 166 SER A CA 1
ATOM 1398 C C . SER A 1 166 ? -11.998 -6.714 16.562 1.00 90.81 166 SER A C 1
ATOM 1400 O O . SER A 1 166 ? -13.094 -7.038 16.112 1.00 90.81 166 SER A O 1
ATOM 1402 N N . ILE A 1 167 ? -11.655 -5.434 16.747 1.00 94.06 167 ILE A N 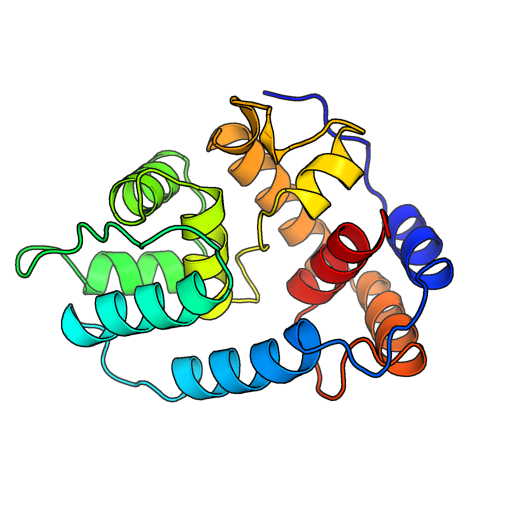1
ATOM 1403 C CA . ILE A 1 167 ? -12.577 -4.315 16.506 1.00 94.06 167 ILE A CA 1
ATOM 1404 C C . ILE A 1 167 ? -13.007 -4.266 15.033 1.00 94.06 167 ILE A C 1
ATOM 1406 O O . ILE A 1 167 ? -14.192 -4.100 14.742 1.00 94.06 167 ILE A O 1
ATOM 1410 N N . LEU A 1 168 ? -12.068 -4.421 14.094 1.00 92.19 168 LEU A N 1
ATOM 1411 C CA . LEU A 1 168 ? -12.359 -4.394 12.657 1.00 92.19 168 LEU A CA 1
ATOM 1412 C C . LEU A 1 168 ? -13.185 -5.606 12.203 1.00 92.19 168 LEU A C 1
ATOM 1414 O O . LEU A 1 168 ? -14.078 -5.444 11.368 1.00 92.19 168 LEU A O 1
ATOM 1418 N N . LYS A 1 169 ? -12.931 -6.797 12.764 1.00 89.94 169 LYS A N 1
ATOM 1419 C CA . LYS A 1 169 ? -13.736 -8.011 12.535 1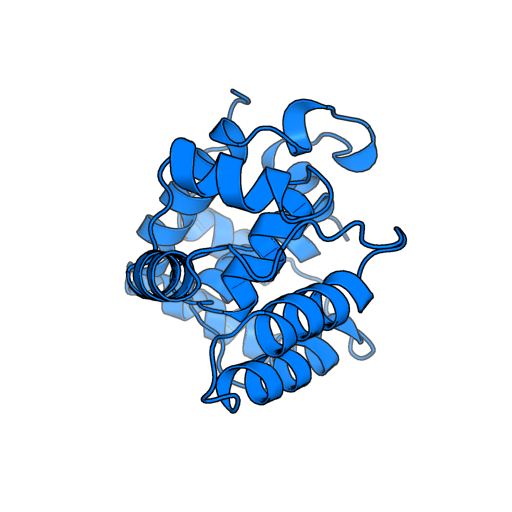.00 89.94 169 LYS A CA 1
ATOM 1420 C C . LYS A 1 169 ? -15.179 -7.801 13.011 1.00 89.94 169 LYS A C 1
ATOM 1422 O O . LYS A 1 169 ? -16.106 -7.999 12.225 1.00 89.94 169 LYS A O 1
ATOM 1427 N N . ASP A 1 170 ? -15.379 -7.306 14.234 1.00 90.69 170 ASP A N 1
ATOM 1428 C CA . ASP A 1 170 ? -16.713 -7.026 14.795 1.00 90.69 170 ASP A CA 1
ATOM 1429 C C . ASP A 1 170 ? -17.475 -5.979 13.972 1.00 90.69 170 ASP A C 1
ATOM 1431 O O . ASP A 1 170 ? -18.683 -6.084 13.742 1.00 90.69 170 ASP A O 1
ATOM 1435 N N . LYS A 1 171 ? -16.743 -4.989 13.458 1.00 90.00 171 LYS A N 1
ATOM 1436 C CA . LYS A 1 171 ? -17.254 -3.946 12.566 1.00 90.00 171 LYS A CA 1
ATOM 1437 C C . LYS A 1 171 ? -17.343 -4.374 11.095 1.00 90.00 171 LYS A C 1
ATOM 1439 O O . LYS A 1 171 ? -17.645 -3.551 10.239 1.00 90.00 171 LYS A O 1
ATOM 1444 N N . LYS A 1 172 ? -17.128 -5.651 10.771 1.00 88.44 172 LYS A N 1
ATOM 1445 C CA . LYS A 1 172 ? -17.246 -6.203 9.407 1.00 88.44 172 LYS A CA 1
ATOM 1446 C C . LYS A 1 172 ? -16.336 -5.529 8.368 1.00 88.44 172 LYS A C 1
ATOM 1448 O O . LYS A 1 172 ? -16.585 -5.670 7.174 1.00 88.44 172 LYS A O 1
ATOM 1453 N N . TYR A 1 173 ? -15.262 -4.863 8.802 1.00 87.62 173 TYR A N 1
ATOM 1454 C CA . TYR A 1 173 ? -14.265 -4.281 7.898 1.00 87.62 173 TYR A CA 1
ATOM 1455 C C . TYR A 1 173 ? -13.314 -5.315 7.305 1.00 87.62 173 TYR A C 1
ATOM 1457 O O . TYR A 1 173 ? -12.551 -5.024 6.390 1.00 87.62 173 TYR A O 1
ATOM 1465 N N . THR A 1 174 ? -13.334 -6.528 7.846 1.00 81.88 174 THR A N 1
ATOM 1466 C CA . THR A 1 174 ? -12.574 -7.644 7.313 1.00 81.88 174 THR A CA 1
ATOM 1467 C C . THR A 1 174 ? -13.335 -8.939 7.550 1.00 81.88 174 THR A C 1
ATOM 1469 O O . THR A 1 174 ? -13.865 -9.173 8.637 1.00 81.88 174 THR A O 1
ATOM 1472 N N . LYS A 1 175 ? -13.424 -9.776 6.513 1.00 75.12 175 LYS A N 1
ATOM 1473 C CA . LYS A 1 175 ? -14.029 -11.120 6.601 1.00 75.12 175 LYS A CA 1
ATOM 1474 C C . LYS A 1 175 ? -12.976 -12.204 6.820 1.00 75.12 175 LYS A C 1
ATOM 1476 O O . LYS A 1 175 ? -13.288 -13.259 7.363 1.00 75.12 175 LYS A O 1
ATOM 1481 N N . LYS A 1 176 ? -11.744 -11.947 6.376 1.00 81.88 176 LYS A N 1
ATOM 1482 C CA . LYS A 1 176 ? -10.573 -12.814 6.544 1.00 81.88 176 LYS A CA 1
ATOM 1483 C C . LYS A 1 176 ? -9.575 -12.126 7.482 1.00 81.88 176 LYS A C 1
ATOM 1485 O O . LYS A 1 176 ? -9.767 -10.979 7.878 1.00 81.88 176 LYS A O 1
ATOM 1490 N N . GLU A 1 177 ? -8.513 -12.815 7.872 1.00 83.06 177 GLU A N 1
ATOM 1491 C CA . GLU A 1 177 ? -7.423 -12.147 8.584 1.00 83.06 177 GLU A CA 1
ATOM 1492 C C . GLU A 1 177 ? -6.637 -11.249 7.628 1.00 83.06 177 GLU A C 1
ATOM 1494 O O . GLU A 1 177 ? -6.423 -11.588 6.462 1.00 83.06 177 GLU A O 1
ATOM 1499 N N . ILE A 1 178 ? -6.235 -10.086 8.128 1.00 90.31 178 ILE A N 1
ATOM 1500 C CA . ILE A 1 178 ? -5.385 -9.121 7.432 1.00 90.31 178 ILE A CA 1
ATOM 1501 C C . ILE A 1 178 ? -4.125 -8.889 8.262 1.00 90.31 178 ILE A C 1
ATOM 1503 O O . ILE A 1 178 ? -4.051 -9.274 9.425 1.00 90.31 178 ILE A O 1
ATOM 1507 N N . THR A 1 179 ? -3.099 -8.306 7.649 1.00 94.75 179 THR A N 1
ATOM 1508 C CA . THR A 1 179 ? -1.877 -7.953 8.373 1.00 94.75 179 THR A CA 1
ATOM 1509 C C . THR A 1 179 ? -2.149 -6.783 9.317 1.00 94.75 179 THR A C 1
ATOM 1511 O O . THR A 1 179 ? -2.918 -5.886 8.977 1.00 94.75 179 THR A O 1
ATOM 1514 N N . ASN A 1 180 ? -1.431 -6.714 10.440 1.00 95.44 180 ASN A N 1
ATOM 1515 C CA . ASN A 1 180 ? -1.458 -5.556 11.343 1.00 95.44 180 ASN A CA 1
ATOM 1516 C C . ASN A 1 180 ? -1.214 -4.230 10.594 1.00 95.44 180 ASN A C 1
ATOM 1518 O O . ASN A 1 180 ? -1.825 -3.207 10.884 1.00 95.44 180 ASN A O 1
ATOM 1522 N N . MET A 1 181 ? -0.360 -4.254 9.567 1.00 95.38 181 MET A N 1
ATOM 1523 C CA . MET A 1 181 ? -0.122 -3.111 8.684 1.00 95.38 181 MET A CA 1
ATOM 1524 C C . MET A 1 181 ? -1.399 -2.660 7.952 1.00 95.38 181 MET A C 1
ATOM 1526 O O . MET A 1 181 ? -1.710 -1.470 7.911 1.00 95.38 181 MET A O 1
ATOM 1530 N N . ARG A 1 182 ? -2.164 -3.611 7.397 1.00 95.12 182 ARG A N 1
ATOM 1531 C CA . ARG A 1 182 ? -3.447 -3.346 6.735 1.00 95.12 182 ARG A CA 1
ATOM 1532 C C . ARG A 1 182 ? -4.522 -2.901 7.728 1.00 95.12 182 ARG A C 1
ATOM 1534 O O . ARG A 1 182 ? -5.367 -2.093 7.361 1.00 95.12 182 ARG A O 1
ATOM 1541 N N . GLU A 1 183 ? -4.497 -3.378 8.970 1.00 94.69 183 GLU A N 1
ATOM 1542 C CA . GLU A 1 183 ? -5.435 -2.952 10.022 1.00 94.69 183 GLU A CA 1
ATOM 1543 C C . GLU A 1 183 ? -5.264 -1.473 10.360 1.00 94.69 183 GLU A C 1
ATOM 1545 O O . GLU A 1 183 ? -6.232 -0.712 10.322 1.00 94.69 183 GLU A O 1
ATOM 1550 N N . LEU A 1 184 ? -4.023 -1.053 10.628 1.00 95.44 184 LEU A N 1
ATOM 1551 C CA . LEU A 1 184 ? -3.692 0.344 10.908 1.00 95.44 184 LEU A CA 1
ATOM 1552 C C . LEU A 1 184 ? -4.105 1.245 9.740 1.00 95.44 184 LEU A C 1
ATOM 1554 O O . LEU A 1 184 ? -4.752 2.273 9.935 1.00 95.44 184 LEU A O 1
ATOM 1558 N N . GLU A 1 185 ? -3.783 0.846 8.511 1.00 94.88 185 GLU A N 1
ATOM 1559 C CA . GLU A 1 185 ? -4.193 1.607 7.336 1.00 94.88 185 GLU A CA 1
ATOM 1560 C C . GLU A 1 185 ? -5.720 1.668 7.180 1.00 94.88 185 GLU A C 1
ATOM 1562 O O . GLU A 1 185 ? -6.244 2.752 6.926 1.00 94.88 185 GLU A O 1
ATOM 1567 N N . THR A 1 186 ? -6.436 0.565 7.413 1.00 93.88 186 THR A N 1
ATOM 1568 C CA . THR A 1 186 ? -7.901 0.508 7.284 1.00 93.88 186 THR A CA 1
ATOM 1569 C C . THR A 1 186 ? -8.548 1.499 8.246 1.00 93.88 186 THR A C 1
ATOM 1571 O O . THR A 1 186 ? -9.434 2.259 7.859 1.00 93.88 186 THR A O 1
ATOM 1574 N N . VAL A 1 187 ? -8.052 1.567 9.486 1.00 94.75 187 VAL A N 1
ATOM 1575 C CA . VAL A 1 187 ? -8.512 2.559 10.462 1.00 94.75 187 VAL A CA 1
ATOM 1576 C C . VAL A 1 187 ? -8.312 3.980 9.943 1.00 94.75 187 VAL A C 1
ATOM 1578 O O . VAL A 1 187 ? -9.221 4.800 10.059 1.00 94.75 187 VAL A O 1
ATOM 1581 N N . LEU A 1 188 ? -7.155 4.294 9.355 1.00 94.38 188 LEU A N 1
ATOM 1582 C CA . LEU A 1 188 ? -6.887 5.639 8.836 1.00 94.38 188 LEU A CA 1
ATOM 1583 C C . LEU A 1 188 ? -7.730 5.972 7.609 1.00 94.38 188 LEU A C 1
ATOM 1585 O O . LEU A 1 188 ? -8.173 7.112 7.493 1.00 94.38 188 LEU A O 1
ATOM 1589 N N . PHE A 1 189 ? -7.945 5.014 6.711 1.00 92.62 189 PHE A N 1
ATOM 1590 C CA . PHE A 1 189 ? -8.706 5.207 5.481 1.00 92.62 189 PHE A CA 1
ATOM 1591 C C . PHE A 1 189 ? -10.166 5.578 5.777 1.00 92.62 189 PHE A C 1
ATOM 1593 O O . PHE A 1 189 ? -10.642 6.603 5.293 1.00 92.62 189 PHE A O 1
ATOM 1600 N N . TYR A 1 190 ? -10.829 4.823 6.657 1.00 91.69 190 TYR A N 1
ATOM 1601 C CA . TYR A 1 190 ? -12.248 5.013 6.994 1.00 91.69 190 TYR A CA 1
ATOM 1602 C C . TYR A 1 190 ? -12.506 6.064 8.092 1.00 91.69 190 TYR A C 1
ATOM 1604 O O . TYR A 1 190 ? -13.644 6.309 8.472 1.00 91.69 190 TYR A O 1
ATOM 1612 N N . SER A 1 191 ? -11.466 6.715 8.626 1.00 90.12 191 SER A N 1
ATOM 1613 C CA . SER A 1 191 ? -11.597 7.682 9.733 1.00 90.12 191 SER A CA 1
ATOM 1614 C C . SER A 1 191 ? -12.197 9.045 9.356 1.00 90.12 191 SER A C 1
ATOM 1616 O O . SER A 1 191 ? -12.411 9.860 10.258 1.00 90.12 191 SER A O 1
ATOM 1618 N N . ASN A 1 192 ? -12.389 9.328 8.063 1.00 77.50 192 ASN A N 1
ATOM 1619 C CA . ASN A 1 192 ? -12.941 10.596 7.560 1.00 77.50 192 ASN A CA 1
ATOM 1620 C C . ASN A 1 192 ? -14.301 10.444 6.865 1.00 77.50 192 ASN A C 1
ATOM 1622 O O . ASN A 1 192 ? -14.729 11.403 6.213 1.00 77.50 192 ASN A O 1
ATOM 1626 N N . GLU A 1 193 ? -14.903 9.257 6.929 1.00 64.38 193 GLU A N 1
ATOM 1627 C CA . GLU A 1 193 ? -16.234 8.979 6.377 1.00 64.38 193 GLU A CA 1
ATOM 1628 C C . GLU A 1 193 ? -17.353 9.342 7.356 1.00 64.38 193 GLU A C 1
ATOM 1630 O O . GLU A 1 193 ? -17.156 9.170 8.583 1.00 64.38 193 GLU A O 1
#

Nearest PDB structures (foldseek):
  6cok-assembly1_A  TM=2.405E-01  e=1.834E+00  Saccharomyces cerevisiae S288C

Organism: NCBI:txid1193053

Sequence (193 aa):
MENFKQFSIEYFVSKAHNLHTNPDDQYISVYHDILEFIHNIEEFDRKTVVTIAHIVYGWMPTILHCKFSNEDNYEYYKENIKVGNDSIEFLNLIKERINNSIVGGSKFLHFLNPKMYAIWDSNVYKTLFDKDGSKNHNINSVENYHHYNFLLRDLSQKPETNIIQSILKDKKYTKKEITNMRELETVLFYSNE

Radius of gyration: 16.08 Å; Cα contacts (8 Å, |Δi|>4): 240; chains: 1; bounding box: 38×37×43 Å

pLDDT: mean 91.22, std 7.84, range [64.12, 98.62]

Solvent-accessible surface area (backbone atoms only — not comparable to full-atom values): 10946 Å² total; per-residue (Å²): 126,79,80,73,64,88,80,49,72,67,56,52,46,56,48,47,71,70,49,80,69,63,96,84,51,57,68,60,59,52,48,53,58,52,38,54,56,52,70,70,55,84,72,70,44,60,72,47,53,53,49,52,47,53,61,62,40,69,83,48,100,60,86,82,50,70,61,82,49,90,85,55,64,41,65,60,54,51,54,38,49,72,74,41,65,64,48,70,68,59,47,49,53,43,10,56,33,31,60,67,22,39,38,55,26,24,41,47,46,16,58,76,29,42,74,52,33,42,66,47,47,47,50,33,44,24,58,52,60,76,40,70,28,91,78,37,78,65,62,57,34,59,68,43,48,40,54,52,31,50,54,44,44,60,49,38,71,39,78,76,48,59,60,47,51,56,52,35,43,78,49,64,65,40,94,62,92,73,42,54,26,48,48,58,40,50,40,34,41,51,64,79,114